Protein 1S4U (pdb70)

Sequence (356 aa):
KVFIATANAGKAHDADIFSVSACNSFTVSCSGDGYLKVWDNKLLDNENPKDKSYSHFVHKSGLHHVDVLQAIERDAFELCLVATTSFSGDLLFYRITRKKVIFEKLDLLDSDMKKHSFWALKWGASLSHRLVATDVKGTTYIWKFHPFADESNSLTLNWSPTLELQGTVESPMTPSQFATSVDISERGLIATGFNNGTVQISELSTLRPLYNFENSIRSVKFSPQGSLLAIAHDSNSFGCITLYETEFGERIGSLSVFAHSSWVMSLSFNDSGETLCSAGWDGKLRFWDVKTKERITTLNMHCDDIEIEEDILAVDEHGDSLAEPGVFDVKFLKKGWRSNESLCCVCLDRSIRWFR

Secondary structure (DSSP, 8-state):
----EEEEESS-SSS-EEEEEE-SSEEEEEETTSEEEEEESS--TT--GGGGEEEEE--TT-EEEEEEEEEEETTTEEEEEEEEEETTS-EEEEEEE----EEEEE----HHHHTS-EEEEEEE-----EEEEEETTS-EEEEEEESSSSHHHHHTT----EEEEEEEE---SSS-----EEEE-SSSEEEEE-TTS-EEEEETTT--EEEEE---EEEEEE-TTSSEEEEEEEETTEEEEEEEETTT--EEEEE----BSS-EEEEEE-SSSSEEEEEETTSEEEEEETTTTEEEEEEE--GGG-SSGGG---B-TTS-B-SS--EEEEEEE-TTT----EEEEEETTTEEEEE-

Structure (mmCIF, N/CA/C/O backbone):
data_1S4U
#
_entry.id   1S4U
#
_cell.length_a   65.555
_cell.length_b   66.791
_cell.length_c   81.459
_cell.angle_alpha   90.00
_cell.angle_beta   90.00
_cell.angle_gamma   90.00
#
_symmetry.space_group_name_H-M   'P 21 21 21'
#
loop_
_entity.id
_entity.type
_entity.pdbx_description
1 polymer 'Antiviral protein SKI8'
2 water water
#
loop_
_atom_site.group_PDB
_atom_site.id
_atom_site.type_symbol
_atom_site.label_atom_id
_atom_site.label_alt_id
_atom_site.label_comp_id
_atom_site.label_asym_id
_atom_site.label_entity_id
_atom_site.label_seq_id
_atom_site.pdbx_PDB_ins_code
_atom_site.Cartn_x
_atom_site.Cartn_y
_atom_site.Cartn_z
_atom_site.occupancy
_atom_site.B_iso_or_equiv
_atom_site.auth_seq_id
_atom_site.auth_comp_id
_atom_site.auth_asym_id
_atom_site.auth_atom_id
_atom_site.pdbx_PDB_model_num
ATOM 1 N N . LYS A 1 13 ? 22.504 -1.334 52.353 1.00 45.55 3 LYS X N 1
ATOM 2 C CA . LYS A 1 13 ? 23.455 -0.276 51.883 1.00 45.60 3 LYS X CA 1
ATOM 3 C C . LYS A 1 13 ? 24.473 0.060 52.974 1.00 45.12 3 LYS X C 1
ATOM 4 O O . LYS A 1 13 ? 24.217 -0.157 54.161 1.00 45.09 3 LYS X O 1
ATOM 10 N N . VAL A 1 14 ? 25.618 0.596 52.551 1.00 44.57 4 VAL X N 1
ATOM 11 C CA . VAL A 1 14 ? 26.708 0.970 53.451 1.00 44.10 4 VAL X CA 1
ATOM 12 C C . VAL A 1 14 ? 27.213 2.388 53.145 1.00 43.34 4 VAL X C 1
ATOM 13 O O . VAL A 1 14 ? 27.583 2.688 52.009 1.00 43.31 4 VAL X O 1
ATOM 17 N N . PHE A 1 15 ? 27.232 3.249 54.162 1.00 42.28 5 PHE X N 1
ATOM 18 C CA . PHE A 1 15 ? 27.740 4.613 54.017 1.00 41.54 5 PHE X CA 1
ATOM 19 C C . PHE A 1 15 ? 29.120 4.732 54.672 1.00 40.76 5 PHE X C 1
ATOM 20 O O . PHE A 1 15 ? 29.321 4.252 55.790 1.00 40.92 5 PHE X O 1
ATOM 28 N N . ILE A 1 16 ? 30.065 5.357 53.972 1.00 39.76 6 ILE X N 1
ATOM 29 C CA . ILE A 1 16 ? 31.437 5.517 54.477 1.00 39.15 6 ILE X CA 1
ATOM 30 C C . ILE A 1 16 ? 31.880 6.981 54.515 1.00 38.54 6 ILE X C 1
ATOM 31 O O . ILE A 1 16 ? 31.444 7.784 53.705 1.00 38.42 6 ILE X O 1
ATOM 36 N N . ALA A 1 17 ? 32.769 7.312 55.445 1.00 37.87 7 ALA X N 1
ATOM 37 C CA . ALA A 1 17 ? 33.293 8.674 55.565 1.00 37.34 7 ALA X CA 1
ATOM 38 C C . ALA A 1 17 ? 34.203 9.038 54.389 1.00 36.93 7 ALA X C 1
ATOM 39 O O . ALA A 1 17 ? 35.142 8.303 54.074 1.00 36.89 7 ALA X O 1
ATOM 41 N N . THR A 1 18 ? 33.919 10.172 53.747 1.00 36.40 8 THR X N 1
ATOM 42 C CA . THR A 1 18 ? 34.718 10.676 52.628 1.00 35.98 8 THR X CA 1
ATOM 43 C C . THR A 1 18 ? 35.585 11.874 53.022 1.00 35.37 8 THR X C 1
ATOM 44 O O . THR A 1 18 ? 36.742 11.966 52.615 1.00 35.49 8 THR X O 1
ATOM 48 N N . ALA A 1 19 ? 35.019 12.797 53.795 1.00 34.55 9 ALA X N 1
ATOM 49 C CA . ALA A 1 19 ? 35.752 13.979 54.257 1.00 33.76 9 ALA X CA 1
ATOM 50 C C . ALA A 1 19 ? 35.096 14.588 55.488 1.00 32.94 9 ALA X C 1
ATOM 51 O O . ALA A 1 19 ? 33.892 14.432 55.688 1.00 33.14 9 ALA X O 1
ATOM 53 N N . ASN A 1 20 ? 35.886 15.269 56.316 1.00 31.87 10 ASN X N 1
ATOM 54 C CA . ASN A 1 20 ? 35.339 16.051 57.431 1.00 31.16 10 ASN X CA 1
ATOM 55 C C . ASN A 1 20 ? 36.231 17.213 57.892 1.00 30.56 10 ASN X C 1
ATOM 56 O O . ASN A 1 20 ? 37.424 17.262 57.588 1.00 30.26 10 ASN X O 1
ATOM 61 N N . ALA A 1 21 ? 35.618 18.152 58.611 1.00 29.80 11 ALA X N 1
ATOM 62 C CA . ALA A 1 21 ? 36.320 19.282 59.212 1.00 29.21 11 ALA X CA 1
ATOM 63 C C . ALA A 1 21 ? 35.923 19.406 60.680 1.00 28.65 11 ALA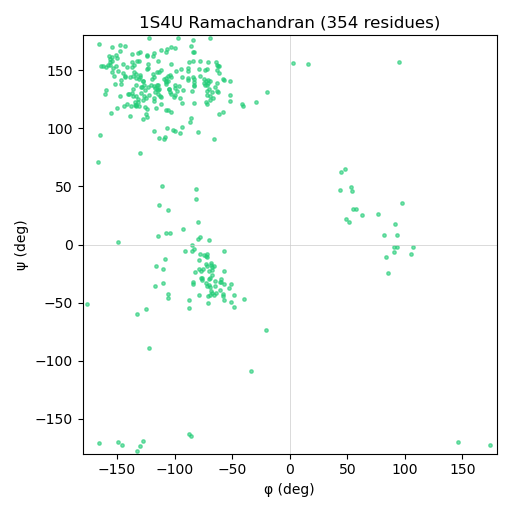 X C 1
ATOM 64 O O . ALA A 1 21 ? 34.748 19.576 60.991 1.00 28.39 11 ALA X O 1
ATOM 66 N N . GLY A 1 22 ? 36.903 19.284 61.572 1.00 27.98 12 GLY X N 1
ATOM 67 C CA . GLY A 1 22 ? 36.704 19.531 62.987 1.00 27.68 12 GLY X CA 1
ATOM 68 C C . GLY A 1 22 ? 36.905 20.997 63.324 1.00 27.38 12 GLY X C 1
ATOM 69 O O . GLY A 1 22 ? 37.584 21.713 62.596 1.00 27.31 12 GLY X O 1
ATOM 70 N N . LYS A 1 23 ? 36.313 21.438 64.429 1.00 27.10 13 LYS X N 1
ATOM 71 C CA . LYS A 1 23 ? 36.349 22.840 64.846 1.00 27.14 13 LYS X CA 1
ATOM 72 C C . LYS A 1 23 ? 36.093 23.750 63.646 1.00 26.48 13 LYS X C 1
ATOM 73 O O . LYS A 1 23 ? 36.809 24.728 63.423 1.00 26.67 13 LYS X O 1
ATOM 79 N N . ALA A 1 24 ? 35.059 23.396 62.884 1.00 25.59 14 ALA X N 1
ATOM 80 C CA . ALA A 1 24 ? 34.717 24.052 61.633 1.00 25.12 14 ALA X CA 1
ATOM 81 C C . ALA A 1 24 ? 34.173 25.455 61.841 1.00 24.55 14 ALA X C 1
ATOM 82 O O . ALA A 1 24 ? 34.310 26.297 60.965 1.00 24.65 14 ALA X O 1
ATOM 84 N N . HIS A 1 25 ? 33.528 25.680 62.984 1.00 24.26 15 HIS X N 1
ATOM 85 C CA . HIS A 1 25 ? 33.033 26.993 63.387 1.00 23.90 15 HIS X CA 1
ATOM 86 C C . HIS A 1 25 ? 33.474 27.249 64.826 1.00 24.36 15 HIS X C 1
ATOM 87 O O . HIS A 1 25 ? 33.879 26.320 65.518 1.00 25.04 15 HIS X O 1
ATOM 94 N N . ASP A 1 26 ? 33.404 28.497 65.280 1.00 24.41 16 ASP X N 1
ATOM 95 C CA . ASP A 1 26 ? 33.774 28.835 66.666 1.00 24.48 16 ASP X CA 1
ATOM 96 C C . ASP A 1 26 ? 32.645 28.642 67.661 1.00 24.01 16 ASP X C 1
ATOM 97 O O . ASP A 1 26 ? 32.811 28.896 68.846 1.00 24.00 16 ASP X O 1
ATOM 102 N N . ALA A 1 27 ? 31.490 28.221 67.173 1.00 23.45 17 ALA X N 1
ATOM 103 C CA . ALA A 1 27 ? 30.374 27.899 68.036 1.00 23.06 17 ALA X CA 1
ATOM 104 C C . ALA A 1 27 ? 29.559 26.801 67.361 1.00 22.68 17 ALA X C 1
ATOM 105 O O . ALA A 1 27 ? 29.995 26.223 66.367 1.00 22.39 17 ALA X O 1
ATOM 107 N N . ASP A 1 28 ? 28.379 26.516 67.890 1.00 22.54 18 ASP X N 1
ATOM 108 C CA . ASP A 1 28 ? 27.577 25.409 67.397 1.00 22.63 18 ASP X CA 1
ATOM 109 C C . ASP A 1 28 ? 27.129 25.576 65.944 1.00 22.37 18 ASP X C 1
ATOM 110 O O . ASP A 1 28 ? 26.764 26.667 65.522 1.00 22.36 18 ASP X O 1
ATOM 115 N N . ILE A 1 29 ? 27.181 24.482 65.188 1.00 21.73 19 ILE X N 1
ATOM 116 C CA . ILE A 1 29 ? 26.799 24.466 63.784 1.00 21.52 19 ILE X CA 1
ATOM 117 C C . ILE A 1 29 ? 25.382 23.908 63.703 1.00 21.14 19 ILE X C 1
ATOM 118 O O . ILE A 1 29 ? 25.168 22.689 63.722 1.00 20.51 19 ILE X O 1
ATOM 123 N N . PHE A 1 30 ? 24.420 24.821 63.621 1.00 20.84 20 PHE X N 1
ATOM 124 C CA . PHE A 1 30 ? 23.012 24.490 63.797 1.00 20.91 20 PHE X CA 1
ATOM 125 C C . PHE A 1 30 ? 22.336 23.935 62.541 1.00 21.05 20 PHE X C 1
ATOM 126 O O . PHE A 1 30 ? 21.317 23.260 62.638 1.00 21.13 20 PHE X O 1
ATOM 134 N N . SER A 1 31 ? 22.877 24.251 61.369 1.00 20.83 21 SER X N 1
ATOM 135 C CA . SER A 1 31 ? 22.179 23.970 60.125 1.00 20.77 21 SER X CA 1
ATOM 136 C C . SER A 1 31 ? 23.162 23.817 58.975 1.00 20.85 21 SER X C 1
ATOM 137 O O . SER A 1 31 ? 24.236 24.444 58.960 1.00 20.77 21 SER X O 1
ATOM 140 N N . VAL A 1 32 ? 22.789 22.967 58.022 1.00 20.76 22 VAL X N 1
ATOM 141 C CA . VAL A 1 32 ? 23.581 22.728 56.825 1.00 20.79 22 VAL X CA 1
ATOM 142 C C . VAL A 1 32 ? 22.669 22.519 55.609 1.00 21.48 22 VAL X C 1
ATOM 143 O O . VAL A 1 32 ? 21.583 21.947 55.706 1.00 21.26 22 VAL X O 1
ATOM 147 N N . SER A 1 33 ? 23.115 23.014 54.467 1.00 22.34 23 SER X N 1
ATOM 148 C CA . SER A 1 33 ? 22.404 22.819 53.211 1.00 23.28 23 SER X CA 1
ATOM 149 C C . SER A 1 33 ? 23.434 22.641 52.117 1.00 23.92 23 SER X C 1
ATOM 150 O O . SER A 1 33 ? 24.624 22.817 52.349 1.00 24.08 23 SER X O 1
ATOM 153 N N . ALA A 1 34 ? 22.991 22.259 50.930 1.00 25.02 24 ALA X N 1
ATOM 154 C CA . ALA A 1 34 ? 23.920 22.083 49.826 1.00 25.78 24 ALA X CA 1
ATOM 155 C C . ALA A 1 34 ? 23.249 22.224 48.468 1.00 26.40 24 ALA X C 1
ATOM 156 O O . ALA A 1 34 ? 22.045 22.031 48.317 1.00 26.23 24 ALA X O 1
ATOM 158 N N . CYS A 1 35 ? 24.066 22.593 47.494 1.00 27.25 25 CYS X N 1
ATOM 159 C CA . CYS A 1 35 ? 23.700 22.575 46.088 1.00 27.94 25 CYS X CA 1
ATOM 160 C C . CYS A 1 35 ? 24.846 21.897 45.343 1.00 28.61 25 CYS X C 1
ATOM 161 O O . CYS A 1 35 ? 25.807 21.445 45.966 1.00 28.84 25 CYS X O 1
ATOM 164 N N . ASN A 1 36 ? 24.746 21.815 44.020 1.00 29.66 26 ASN X N 1
ATOM 165 C CA . ASN A 1 36 ? 25.792 21.195 43.203 1.00 30.19 26 ASN X CA 1
ATOM 166 C C . ASN A 1 36 ? 27.188 21.707 43.558 1.00 30.07 26 ASN X C 1
ATOM 167 O O . ASN A 1 36 ? 28.075 20.915 43.877 1.00 30.22 26 ASN X O 1
ATOM 172 N N . SER A 1 37 ? 27.353 23.027 43.540 1.00 29.95 27 SER X N 1
ATOM 173 C CA . SER A 1 37 ? 28.658 23.673 43.716 1.00 29.81 27 SER X CA 1
ATOM 174 C C . SER A 1 37 ? 29.249 23.594 45.122 1.00 29.41 27 SER X C 1
ATOM 175 O O . SER A 1 37 ? 30.464 23.534 45.272 1.00 29.65 27 SER X O 1
ATOM 178 N N . PHE A 1 38 ? 28.412 23.640 46.154 1.00 28.89 28 PHE X N 1
ATOM 179 C CA . PHE A 1 38 ? 28.934 23.680 47.518 1.00 28.47 28 PHE X CA 1
ATOM 180 C C . PHE A 1 38 ? 27.931 23.315 48.603 1.00 27.33 28 PHE X C 1
ATOM 181 O O . PHE A 1 38 ? 26.731 23.481 48.444 1.00 27.08 28 PHE X O 1
ATOM 189 N N . THR A 1 39 ? 28.470 22.820 49.710 1.00 26.48 29 THR X N 1
ATOM 190 C CA . THR A 1 39 ? 27.748 22.668 50.957 1.00 25.88 29 THR X CA 1
ATOM 191 C C . THR A 1 39 ? 27.901 23.989 51.721 1.00 25.56 29 THR X C 1
ATOM 192 O O . THR A 1 39 ? 28.957 24.611 51.652 1.00 25.81 29 THR X O 1
ATOM 196 N N . VAL A 1 40 ? 26.853 24.418 52.424 1.00 24.73 30 VAL X N 1
ATOM 197 C CA . VAL A 1 40 ? 26.913 25.614 53.265 1.00 24.20 30 VAL X CA 1
ATOM 198 C C . VAL A 1 40 ? 26.401 25.345 54.680 1.00 23.60 30 VAL X C 1
ATOM 199 O O . VAL A 1 40 ? 25.327 24.785 54.871 1.00 23.48 30 VAL X O 1
ATOM 203 N N . SER A 1 41 ? 27.190 25.754 55.665 1.00 22.84 31 SER X N 1
ATOM 204 C CA . SER A 1 41 ? 26.829 25.624 57.069 1.00 22.43 31 SER X CA 1
ATOM 205 C C . SER A 1 41 ? 26.654 27.011 57.686 1.00 22.18 31 SER X C 1
ATOM 206 O O . SER A 1 41 ? 27.174 27.998 57.178 1.00 22.18 31 SER X O 1
ATOM 209 N N . CYS A 1 42 ? 25.911 27.074 58.780 1.00 21.85 32 CYS X N 1
ATOM 210 C CA . CYS A 1 42 ? 25.790 28.301 59.556 1.00 21.75 32 CYS X CA 1
ATOM 211 C C . CYS A 1 42 ? 25.914 27.967 61.035 1.00 21.64 32 CYS X C 1
ATOM 212 O O . CYS A 1 42 ? 25.640 26.838 61.456 1.00 21.19 32 CYS X O 1
ATOM 215 N N . SER A 1 43 ? 26.345 28.954 61.814 1.00 21.40 33 SER X N 1
ATOM 216 C CA . SER A 1 43 ? 26.756 28.717 63.193 1.00 21.31 33 SER X CA 1
ATOM 217 C C . SER A 1 43 ? 26.341 29.830 64.137 1.00 21.50 33 SER X C 1
ATOM 218 O O . SER A 1 43 ? 26.217 30.983 63.729 1.00 21.19 33 SER X O 1
ATOM 221 N N . GLY A 1 44 ? 26.155 29.470 65.405 1.00 21.88 34 GLY X N 1
ATOM 222 C CA . GLY A 1 44 ? 25.974 30.427 66.483 1.00 22.44 34 GLY X CA 1
ATOM 223 C C . GLY A 1 44 ? 27.110 31.431 66.643 1.00 22.78 34 GLY X C 1
ATOM 224 O O . GLY A 1 44 ? 27.005 32.337 67.457 1.00 23.03 34 GLY X O 1
ATOM 225 N N . ASP A 1 45 ? 28.189 31.271 65.877 1.00 23.29 35 ASP X N 1
ATOM 226 C CA . ASP A 1 45 ? 29.273 32.258 65.843 1.00 23.72 35 ASP X CA 1
ATOM 227 C C . ASP A 1 45 ? 28.969 33.422 64.894 1.00 23.81 35 ASP X C 1
ATOM 228 O O . ASP A 1 45 ? 29.755 34.355 64.800 1.00 24.31 35 ASP X O 1
ATOM 233 N N . GLY A 1 46 ? 27.841 33.348 64.189 1.00 23.74 36 GLY X N 1
ATOM 234 C CA . GLY A 1 46 ? 27.397 34.400 63.300 1.00 23.59 36 GLY X CA 1
ATOM 235 C C . GLY A 1 46 ? 27.824 34.259 61.855 1.00 23.80 36 GLY X C 1
ATOM 236 O O . GLY A 1 46 ? 27.433 35.075 61.030 1.00 23.50 36 GLY X O 1
ATOM 237 N N . TYR A 1 47 ? 28.602 33.227 61.537 1.00 24.09 37 TYR X N 1
ATOM 238 C CA . TYR A 1 47 ? 29.165 33.060 60.195 1.00 24.29 37 TYR X CA 1
ATOM 239 C C . TYR A 1 47 ? 28.424 32.005 59.372 1.00 24.48 37 TYR X C 1
ATOM 240 O O . TYR A 1 47 ? 27.945 30.996 59.903 1.00 24.20 37 TYR X O 1
ATOM 249 N N . LEU A 1 48 ? 28.322 32.281 58.075 1.00 24.44 38 LEU X N 1
ATOM 250 C CA . LEU A 1 48 ? 28.093 31.273 57.060 1.00 24.41 38 LEU X CA 1
ATOM 251 C C . LEU A 1 48 ? 29.458 30.755 56.621 1.00 25.18 38 LEU X C 1
ATOM 252 O O . LEU A 1 48 ? 30.431 31.492 56.631 1.00 24.55 38 LEU X O 1
ATOM 257 N N . LYS A 1 49 ? 29.514 29.488 56.227 1.00 26.16 39 LYS X N 1
ATOM 258 C CA . LYS A 1 49 ? 30.722 28.886 55.679 1.00 27.25 39 LYS X CA 1
ATOM 259 C C . LYS A 1 49 ? 30.348 28.102 54.431 1.00 27.64 39 LYS X C 1
ATOM 260 O O . LYS A 1 49 ? 29.442 27.274 54.458 1.00 27.63 39 LYS X O 1
ATOM 266 N N . VAL A 1 50 ? 31.047 28.373 53.338 1.00 28.36 40 VAL X N 1
ATOM 267 C CA . VAL A 1 50 ? 30.789 27.710 52.071 1.00 29.21 40 VAL X CA 1
ATOM 268 C C . VAL A 1 50 ? 31.905 26.710 51.861 1.00 29.87 40 VAL X C 1
ATOM 269 O O . VAL A 1 50 ? 33.072 27.027 52.056 1.00 30.42 40 VAL X O 1
ATOM 273 N N . TRP A 1 51 ? 31.531 25.498 51.473 1.00 30.58 41 TRP X N 1
ATOM 274 C CA . TRP A 1 51 ? 32.469 24.391 51.330 1.00 30.89 41 TRP X CA 1
ATOM 275 C C . TRP A 1 51 ? 32.351 23.844 49.923 1.00 31.91 41 TRP X C 1
ATOM 276 O O . TRP A 1 51 ? 31.329 23.287 49.561 1.00 31.57 41 TRP X O 1
ATOM 287 N N . ASP A 1 52 ? 33.400 24.025 49.131 1.00 33.70 42 ASP X N 1
ATOM 288 C CA . ASP A 1 52 ? 33.450 23.509 47.766 1.00 35.00 42 ASP X CA 1
ATOM 289 C C . ASP A 1 52 ? 33.121 22.005 47.728 1.00 36.33 42 ASP X C 1
ATOM 290 O O . ASP A 1 52 ? 33.764 21.212 48.411 1.00 36.17 42 ASP X O 1
ATOM 295 N N . ASN A 1 53 ? 32.106 21.642 46.942 1.00 38.21 43 ASN X N 1
ATOM 296 C CA . ASN A 1 53 ? 31.714 20.246 46.723 1.00 39.78 43 ASN X CA 1
ATOM 297 C C . ASN A 1 53 ? 32.644 19.521 45.759 1.00 41.89 43 ASN X C 1
ATOM 298 O O . ASN A 1 53 ? 32.711 18.289 45.764 1.00 42.21 43 ASN X O 1
ATOM 303 N N . LYS A 1 54 ? 33.339 20.286 44.920 1.00 44.22 44 LYS X N 1
ATOM 304 C CA . LYS A 1 54 ? 34.271 19.732 43.940 1.00 46.20 44 LYS X CA 1
ATOM 305 C C . LYS A 1 54 ? 35.630 19.412 44.579 1.00 47.36 44 LYS X C 1
ATOM 306 O O . LYS A 1 54 ? 36.680 19.615 43.970 1.00 47.88 44 LYS X O 1
ATOM 312 N N . LEU A 1 55 ? 35.599 18.889 45.803 1.00 48.89 45 LEU X N 1
ATOM 313 C CA . LEU A 1 55 ? 36.804 18.590 46.569 1.00 49.91 45 LEU X CA 1
ATOM 314 C C . LEU A 1 55 ? 37.635 17.522 45.874 1.00 50.79 45 LEU X C 1
ATOM 315 O O . LEU A 1 55 ? 37.106 16.696 45.129 1.00 51.13 45 LEU X O 1
ATOM 320 N N . LEU A 1 56 ? 38.935 17.536 46.142 1.00 51.72 46 LEU X N 1
ATOM 321 C CA . LEU A 1 56 ? 39.895 16.728 45.395 1.00 52.34 46 LEU X CA 1
ATOM 322 C C . LEU A 1 56 ? 40.020 15.311 45.970 1.00 52.77 46 LEU X C 1
ATOM 323 O O . LEU A 1 56 ? 39.156 14.863 46.732 1.00 52.75 46 LEU X O 1
ATOM 328 N N . ASP A 1 57 ? 41.085 14.612 45.573 1.00 53.22 47 ASP X N 1
ATOM 329 C CA . ASP A 1 57 ? 41.451 13.312 46.138 1.00 53.59 47 ASP X CA 1
ATOM 330 C C . ASP A 1 57 ? 41.841 13.469 47.614 1.00 53.38 47 ASP X C 1
ATOM 331 O O . ASP A 1 57 ? 43.006 13.715 47.939 1.00 53.51 47 ASP X O 1
ATOM 336 N N . ASN A 1 58 ? 40.855 13.325 48.498 1.00 53.03 48 ASN X N 1
ATOM 337 C CA . ASN A 1 58 ? 41.053 13.519 49.934 1.00 52.72 48 ASN X CA 1
ATOM 338 C C . ASN A 1 58 ? 41.889 14.771 50.263 1.00 51.82 48 ASN X C 1
ATOM 339 O O . ASN A 1 58 ? 42.980 14.677 50.833 1.00 52.03 48 ASN X O 1
ATOM 344 N N . GLU A 1 59 ? 41.365 15.937 49.884 1.00 50.60 49 GLU X N 1
ATOM 345 C CA . GLU A 1 59 ? 41.965 17.234 50.238 1.00 49.55 49 GLU X CA 1
ATOM 346 C C . GLU A 1 59 ? 41.237 17.830 51.447 1.00 48.21 49 GLU X C 1
ATOM 347 O O . GLU A 1 59 ? 40.046 17.594 51.630 1.00 48.32 49 GLU X O 1
ATOM 353 N N . ASN A 1 60 ? 41.961 18.595 52.264 1.00 46.66 50 ASN X N 1
ATOM 354 C CA . ASN A 1 60 ? 41.389 19.289 53.423 1.00 45.34 50 ASN X CA 1
ATOM 355 C C . ASN A 1 60 ? 40.241 20.234 53.018 1.00 44.27 50 ASN X C 1
ATOM 356 O O . ASN A 1 60 ? 40.476 21.213 52.309 1.00 43.82 50 ASN X O 1
ATOM 361 N N . PRO A 1 61 ? 39.009 19.932 53.444 1.00 43.21 51 PRO X N 1
ATOM 362 C CA . PRO A 1 61 ? 37.847 20.800 53.178 1.00 42.51 51 PRO X CA 1
ATOM 363 C C . PRO A 1 61 ? 38.047 22.269 53.555 1.00 41.71 51 PRO X C 1
ATOM 364 O O . PRO A 1 61 ? 37.491 23.141 52.891 1.00 41.38 51 PRO X O 1
ATOM 368 N N . LYS A 1 62 ? 38.808 22.513 54.620 1.00 40.92 52 LYS X N 1
ATOM 369 C CA . LYS A 1 62 ? 39.069 23.859 55.129 1.00 40.44 52 LYS X CA 1
ATOM 370 C C . LYS A 1 62 ? 39.865 24.723 54.155 1.00 40.63 52 LYS X C 1
ATOM 371 O O . LYS A 1 62 ? 39.699 25.942 54.131 1.00 40.85 52 LYS X O 1
ATOM 377 N N . ASP A 1 63 ? 40.740 24.093 53.374 1.00 40.90 53 ASP X N 1
ATOM 378 C CA . ASP A 1 63 ? 41.491 24.787 52.326 1.00 40.96 53 ASP X CA 1
ATOM 379 C C . ASP A 1 63 ? 40.587 25.264 51.187 1.00 40.86 53 ASP X C 1
ATOM 380 O O . ASP A 1 63 ? 40.918 26.223 50.493 1.00 41.23 53 ASP X O 1
ATOM 385 N N . LYS A 1 64 ? 39.458 24.589 50.988 1.00 40.51 54 LYS X N 1
ATOM 386 C CA . LYS A 1 64 ? 38.452 25.027 50.024 1.00 40.25 54 LYS X CA 1
ATOM 387 C C . LYS A 1 64 ? 37.195 25.507 50.749 1.00 38.97 54 LYS X C 1
ATOM 388 O O . LYS A 1 64 ? 36.080 25.087 50.434 1.00 39.11 54 LYS X O 1
ATOM 394 N N . SER A 1 65 ? 37.384 26.392 51.722 1.00 37.58 55 SER X N 1
ATOM 395 C CA . SER A 1 65 ? 36.273 26.929 52.502 1.00 36.40 55 SER X CA 1
ATOM 396 C C . SER A 1 65 ? 36.322 28.458 52.583 1.00 35.38 55 SER X C 1
ATOM 397 O O . SER A 1 65 ? 37.401 29.053 52.624 1.00 35.16 55 SER X O 1
ATOM 400 N N . TYR A 1 66 ? 35.142 29.077 52.613 1.00 34.09 56 TYR X N 1
ATOM 401 C CA . TYR A 1 66 ? 35.003 30.533 52.566 1.00 33.26 56 TYR X CA 1
ATOM 402 C C . TYR A 1 66 ? 33.946 30.967 53.570 1.00 32.10 56 TYR X C 1
ATOM 403 O O . TYR A 1 66 ? 32.791 30.563 53.478 1.00 31.96 56 TYR X O 1
ATOM 412 N N . SER A 1 67 ? 34.345 31.782 54.536 1.00 30.75 57 SER X N 1
ATOM 413 C CA . SER A 1 67 ? 33.432 32.222 55.579 1.00 29.97 57 SER X CA 1
ATOM 414 C C . SER A 1 67 ? 32.961 33.657 55.338 1.00 29.23 57 SER X C 1
ATOM 415 O O . SER A 1 67 ? 33.641 34.443 54.679 1.00 29.43 57 SER X O 1
ATOM 418 N N . HIS A 1 68 ? 31.793 33.985 55.877 1.00 28.19 58 HIS X N 1
ATOM 419 C CA . HIS A 1 68 ? 31.228 35.322 55.758 1.00 27.40 58 HIS X CA 1
ATOM 420 C C . HIS A 1 68 ? 30.366 35.629 56.978 1.00 27.04 58 HIS X C 1
ATOM 421 O O . HIS A 1 68 ? 29.363 34.961 57.222 1.00 26.88 58 HIS X O 1
ATOM 428 N N . PHE A 1 69 ? 30.763 36.643 57.741 1.00 26.71 59 PHE X N 1
ATOM 429 C CA . PHE A 1 69 ? 30.029 37.051 58.933 1.00 26.57 59 PHE X CA 1
ATOM 430 C C . PHE A 1 69 ? 28.693 37.666 58.545 1.00 26.23 59 PHE X C 1
ATOM 431 O O . PHE A 1 69 ? 28.616 38.416 57.580 1.00 25.85 59 PHE X O 1
ATOM 439 N N . VAL A 1 70 ? 27.658 37.365 59.323 1.00 26.25 60 VAL X N 1
ATOM 440 C CA . VAL A 1 70 ? 26.281 37.739 58.988 1.00 26.16 60 VAL X CA 1
ATOM 441 C C . VAL A 1 70 ? 25.629 38.541 60.114 1.00 26.21 60 VAL X C 1
ATOM 442 O O . VAL A 1 70 ? 25.140 39.650 59.893 1.00 26.13 60 VAL X O 1
ATOM 446 N N . HIS A 1 71 ? 25.622 37.973 61.314 1.00 26.43 61 HIS X N 1
ATOM 447 C CA . HIS A 1 71 ? 24.969 38.596 62.470 1.00 26.49 61 HIS X CA 1
ATOM 448 C C . HIS A 1 71 ? 25.522 38.029 63.789 1.00 26.41 61 HIS X C 1
ATOM 449 O O . HIS A 1 71 ? 25.652 36.816 63.957 1.00 26.33 61 HIS X O 1
ATOM 456 N N . LYS A 1 72 ? 25.850 38.915 64.724 1.00 26.48 62 LYS X N 1
ATOM 457 C CA . LYS A 1 72 ? 26.496 38.511 65.989 1.00 26.30 62 LYS X CA 1
ATOM 458 C C . LYS A 1 72 ? 25.582 37.767 66.960 1.00 25.30 62 LYS X C 1
ATOM 459 O O . LYS A 1 72 ? 26.053 37.210 67.946 1.00 25.43 62 LYS X O 1
ATOM 465 N N . SER A 1 73 ? 24.284 37.759 66.683 1.00 24.12 63 SER X N 1
ATOM 466 C CA . SER A 1 73 ? 23.344 36.932 67.425 1.00 23.41 63 SER X CA 1
ATOM 467 C C . SER A 1 73 ? 23.469 35.430 67.097 1.00 22.72 63 SER X C 1
ATOM 468 O O . SER A 1 73 ? 22.966 34.592 67.834 1.00 22.41 63 SER X O 1
ATOM 471 N N . GLY A 1 74 ? 24.128 35.097 65.994 1.00 22.17 64 GLY X N 1
ATOM 472 C CA . GLY A 1 74 ? 24.284 33.710 65.581 1.00 22.23 64 GLY X CA 1
ATOM 473 C C . GLY A 1 74 ? 23.218 33.292 64.581 1.00 21.95 64 GLY X C 1
ATOM 474 O O . GLY A 1 74 ? 22.145 33.882 64.537 1.00 21.89 64 GLY X O 1
ATOM 475 N N . LEU A 1 75 ? 23.517 32.265 63.792 1.00 21.62 65 LEU X N 1
ATOM 476 C CA . LEU A 1 75 ? 22.625 31.764 62.749 1.00 21.28 65 LEU X CA 1
ATOM 477 C C . LEU A 1 75 ? 22.181 30.339 63.078 1.00 20.73 65 LEU X C 1
ATOM 478 O O . LEU A 1 75 ? 23.005 29.495 63.434 1.00 20.56 65 LEU X O 1
ATOM 483 N N . HIS A 1 76 ? 20.888 30.064 62.940 1.00 20.20 66 HIS X N 1
ATOM 484 C CA . HIS A 1 76 ? 20.329 28.762 63.307 1.00 19.88 66 HIS X CA 1
ATOM 485 C C . HIS A 1 76 ? 19.741 27.977 62.132 1.00 19.87 66 HIS X C 1
ATOM 486 O O . HIS A 1 76 ? 19.540 26.765 62.247 1.00 19.39 66 HIS X O 1
ATOM 493 N N . HIS A 1 77 ? 19.448 28.664 61.026 1.00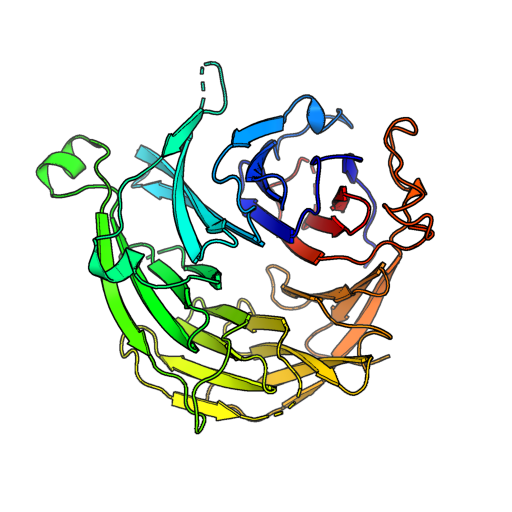 20.09 67 HIS X N 1
ATOM 494 C CA . HIS A 1 77 ? 19.010 28.018 59.783 1.00 20.21 67 HIS X CA 1
ATOM 495 C C . HIS A 1 77 ? 19.713 28.598 58.560 1.00 20.74 67 HIS X C 1
ATOM 496 O O . HIS A 1 77 ? 20.027 29.794 58.500 1.00 21.08 67 HIS X O 1
ATOM 503 N N . VAL A 1 78 ? 19.914 27.742 57.567 1.00 21.14 68 VAL X N 1
ATOM 504 C CA . VAL A 1 78 ? 20.492 28.132 56.290 1.00 21.59 68 VAL X CA 1
ATOM 505 C C . VAL A 1 78 ? 19.987 27.203 55.180 1.00 22.24 68 VAL X C 1
ATOM 506 O O . VAL A 1 78 ? 19.879 25.992 55.371 1.00 21.76 68 VAL X O 1
ATOM 510 N N . ASP A 1 79 ? 19.655 27.779 54.031 1.00 23.22 69 ASP X N 1
ATOM 511 C CA . ASP A 1 79 ? 19.293 26.992 52.849 1.00 23.92 69 ASP X CA 1
ATOM 512 C C . ASP A 1 79 ? 19.835 27.664 51.600 1.00 24.97 69 ASP X C 1
ATOM 513 O O . ASP A 1 79 ? 19.878 28.893 51.525 1.00 24.54 69 ASP X O 1
ATOM 518 N N . VAL A 1 80 ? 20.241 26.857 50.622 1.00 26.25 70 VAL X N 1
ATOM 519 C CA . VAL A 1 80 ? 20.819 27.380 49.381 1.00 27.46 70 VAL X CA 1
ATOM 520 C C . VAL A 1 80 ? 19.968 27.010 48.158 1.00 28.69 70 VAL X C 1
ATOM 521 O O . VAL A 1 80 ? 19.472 25.888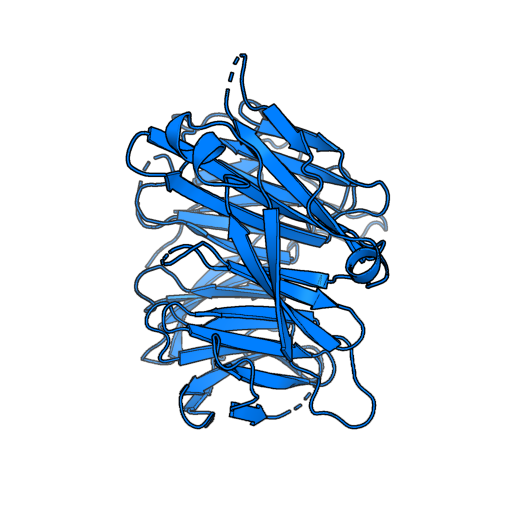 48.045 1.00 28.46 70 VAL X O 1
ATOM 525 N N . LEU A 1 81 ? 19.781 27.987 47.273 1.00 30.12 71 LEU X N 1
ATOM 526 C CA . LEU A 1 81 ? 19.123 27.792 45.991 1.00 31.56 71 LEU X CA 1
ATOM 527 C C . LEU A 1 81 ? 20.148 27.969 44.884 1.00 32.74 71 LEU X C 1
ATOM 528 O O . LEU A 1 81 ? 20.832 28.984 44.830 1.00 33.06 71 LEU X O 1
ATOM 533 N N . GLN A 1 82 ? 20.251 26.978 44.005 1.00 34.20 72 GLN X N 1
ATOM 534 C CA . GLN A 1 82 ? 21.117 27.073 42.836 1.00 35.45 72 GLN X CA 1
ATOM 535 C C . GLN A 1 82 ? 20.383 26.612 41.579 1.00 36.45 72 GLN X C 1
ATOM 536 O O . GLN A 1 82 ? 19.932 25.471 41.494 1.00 36.59 72 GLN X O 1
ATOM 542 N N . ALA A 1 83 ? 20.268 27.514 40.612 1.00 37.69 73 ALA X N 1
ATOM 543 C CA . ALA A 1 83 ? 19.741 27.183 39.293 1.00 38.76 73 ALA X CA 1
ATOM 544 C C . ALA A 1 83 ? 20.409 28.039 38.219 1.00 39.77 73 ALA X C 1
ATOM 545 O O . ALA A 1 83 ? 21.103 29.009 38.528 1.00 39.89 73 ALA X O 1
ATOM 547 N N . ILE A 1 84 ? 20.221 27.658 36.959 1.00 41.18 74 ILE X N 1
ATOM 548 C CA . ILE A 1 84 ? 20.631 28.499 35.834 1.00 42.23 74 ILE X CA 1
ATOM 549 C C . ILE A 1 84 ? 19.398 29.241 35.306 1.00 43.35 74 ILE X C 1
ATOM 550 O O . ILE A 1 84 ? 18.321 28.653 35.169 1.00 43.48 74 ILE X O 1
ATOM 555 N N . GLU A 1 85 ? 19.556 30.537 35.050 1.00 44.71 75 GLU X N 1
ATOM 556 C CA . GLU A 1 85 ? 18.486 31.372 34.512 1.00 45.93 75 GLU X CA 1
ATOM 557 C C . GLU A 1 85 ? 18.629 31.435 32.992 1.00 46.57 75 GLU X C 1
ATOM 558 O O . GLU A 1 85 ? 19.400 32.223 32.462 1.00 46.61 75 GLU X O 1
ATOM 564 N N . ARG A 1 86 ? 17.891 30.574 32.302 1.00 47.59 76 ARG X N 1
ATOM 565 C CA . ARG A 1 86 ? 17.942 30.475 30.844 1.00 48.32 76 ARG X CA 1
ATOM 566 C C . ARG A 1 86 ? 19.368 30.397 30.281 1.00 48.57 76 ARG X C 1
ATOM 567 O O . ARG A 1 86 ? 19.830 31.299 29.581 1.00 48.63 76 ARG X O 1
ATOM 575 N N . ASP A 1 87 ? 20.050 29.304 30.620 1.00 48.77 77 ASP X N 1
ATOM 576 C CA . ASP A 1 87 ? 21.370 28.958 30.074 1.00 48.96 77 ASP X CA 1
ATOM 577 C C . ASP A 1 87 ? 22.382 30.104 30.104 1.00 48.77 77 ASP X C 1
ATOM 578 O O . ASP A 1 87 ? 23.377 30.077 29.375 1.00 48.79 77 ASP X O 1
ATOM 583 N N . ALA A 1 88 ? 22.150 31.078 30.982 1.00 48.51 78 ALA X N 1
ATOM 584 C CA . ALA A 1 88 ? 22.792 32.384 30.882 1.00 48.15 78 ALA X CA 1
ATOM 585 C C . ALA A 1 88 ? 23.371 32.853 32.209 1.00 47.77 78 ALA X C 1
ATOM 586 O O . ALA A 1 88 ? 24.571 33.094 32.331 1.00 47.64 78 ALA X O 1
ATOM 588 N N . PHE A 1 89 ? 22.488 32.977 33.193 1.00 47.24 79 PHE X N 1
ATOM 589 C CA . PHE A 1 89 ? 22.793 33.586 34.473 1.00 46.80 79 PHE X CA 1
ATOM 590 C C . PHE A 1 89 ? 22.862 32.480 35.524 1.00 46.14 79 PHE X C 1
ATOM 591 O O . PHE A 1 89 ? 21.867 31.806 35.785 1.00 46.07 79 PHE X O 1
ATOM 599 N N . GLU A 1 90 ? 24.041 32.277 36.102 1.00 45.09 80 GLU X N 1
ATOM 600 C CA . GLU A 1 90 ? 24.181 31.375 37.240 1.00 44.32 80 GLU X CA 1
ATOM 601 C C . GLU A 1 90 ? 23.554 32.073 38.449 1.00 42.76 80 GLU X C 1
ATOM 602 O O . GLU A 1 90 ? 23.940 33.187 38.792 1.00 42.95 80 GLU X O 1
ATOM 608 N N . LEU A 1 91 ? 22.572 31.423 39.066 1.00 40.83 81 LEU X N 1
ATOM 609 C CA . LEU A 1 91 ? 21.863 31.980 40.215 1.00 39.31 81 LEU X CA 1
ATOM 610 C C . LEU A 1 91 ? 22.102 31.113 41.446 1.00 37.90 81 LEU X C 1
ATOM 611 O O . LEU A 1 91 ? 21.721 29.943 41.476 1.00 37.57 81 LEU X O 1
ATOM 616 N N . CYS A 1 92 ? 22.725 31.693 42.465 1.00 36.17 82 CYS X N 1
ATOM 617 C CA . CYS A 1 92 ? 23.025 30.964 43.687 1.00 34.95 82 CYS X CA 1
ATOM 618 C C . CYS A 1 92 ? 22.759 31.840 44.909 1.00 33.59 82 CYS X C 1
ATOM 619 O O . CYS A 1 92 ? 23.461 32.817 45.143 1.00 33.09 82 CYS X O 1
ATOM 622 N N . LEU A 1 93 ? 21.725 31.479 45.667 1.00 32.06 83 LEU X N 1
ATOM 623 C CA . LEU A 1 93 ? 21.225 32.289 46.771 1.00 30.96 83 LEU X CA 1
ATOM 624 C C . LEU A 1 93 ? 21.298 31.528 48.067 1.00 29.61 83 LEU X C 1
ATOM 625 O O . LEU A 1 93 ? 20.943 30.350 48.119 1.00 29.05 83 LEU X O 1
ATOM 630 N N . VAL A 1 94 ? 21.734 32.214 49.119 1.00 28.08 84 VAL X N 1
ATOM 631 C CA . VAL A 1 94 ? 21.666 31.674 50.465 1.00 27.11 84 VAL X CA 1
ATOM 632 C C . VAL A 1 94 ? 20.699 32.520 51.283 1.00 26.16 84 VAL X C 1
ATOM 633 O O . VAL A 1 94 ? 20.736 33.750 51.235 1.00 26.11 84 VAL X O 1
ATOM 637 N N . ALA A 1 95 ? 19.810 31.846 52.004 1.00 24.76 85 ALA X N 1
ATOM 638 C CA . ALA A 1 95 ? 18.987 32.481 53.014 1.00 23.78 85 ALA X CA 1
ATOM 639 C C . ALA A 1 95 ? 19.374 31.885 54.362 1.00 23.03 85 ALA X C 1
ATOM 640 O O . ALA A 1 95 ? 19.572 30.681 54.483 1.00 22.04 85 ALA X O 1
ATOM 642 N N . THR A 1 96 ? 19.485 32.732 55.373 1.00 22.16 86 THR X N 1
ATOM 643 C CA . THR A 1 96 ? 19.786 32.275 56.720 1.00 21.67 86 THR X CA 1
ATOM 644 C C . THR A 1 96 ? 19.084 33.156 57.759 1.00 21.55 86 THR X C 1
ATOM 645 O O . THR A 1 96 ? 18.975 34.375 57.580 1.00 21.43 86 THR X O 1
ATOM 649 N N . THR A 1 97 ? 18.592 32.532 58.829 1.00 21.33 87 THR X N 1
ATOM 650 C CA . THR A 1 97 ? 17.958 33.255 59.933 1.00 21.24 87 THR X CA 1
ATOM 651 C C . THR A 1 97 ? 18.846 33.281 61.172 1.00 21.14 87 THR X C 1
ATOM 652 O O . THR A 1 97 ? 19.532 32.307 61.481 1.00 20.78 87 THR X O 1
ATOM 656 N N . SER A 1 98 ? 18.803 34.401 61.883 1.00 21.04 88 SER X N 1
ATOM 657 C CA . SER A 1 98 ? 19.623 34.629 63.069 1.00 20.99 88 SER X CA 1
ATOM 658 C C . SER A 1 98 ? 18.773 34.569 64.329 1.00 20.90 88 SER X C 1
ATOM 659 O O . SER A 1 98 ? 17.549 34.628 64.258 1.00 20.95 88 SER X O 1
ATOM 662 N N . PHE A 1 99 ? 19.421 34.471 65.482 1.00 20.95 89 PHE X N 1
ATOM 663 C CA . PHE A 1 99 ? 18.715 34.390 66.756 1.00 21.42 89 PHE X CA 1
ATOM 664 C C . PHE A 1 99 ? 17.988 35.687 67.121 1.00 21.94 89 PHE X C 1
ATOM 665 O O . PHE A 1 99 ? 17.057 35.666 67.917 1.00 22.20 89 PHE X O 1
ATOM 673 N N . SER A 1 100 ? 18.389 36.797 66.508 1.00 22.81 90 SER X N 1
ATOM 674 C CA . SER A 1 100 ? 17.671 38.070 66.637 1.00 23.58 90 SER X CA 1
ATOM 675 C C . SER A 1 100 ? 16.356 38.094 65.839 1.00 23.93 90 SER X C 1
ATOM 676 O O . SER A 1 100 ? 15.570 39.036 65.959 1.00 24.29 90 SER X O 1
ATOM 679 N N . GLY A 1 101 ? 16.131 37.069 65.018 1.00 23.96 91 GLY X N 1
ATOM 680 C CA . GLY A 1 101 ? 14.916 36.949 64.230 1.00 23.92 91 GLY X CA 1
ATOM 681 C C . GLY A 1 101 ? 15.053 37.526 62.834 1.00 23.98 91 GLY X C 1
ATOM 682 O O . GLY A 1 101 ? 14.075 37.630 62.097 1.00 24.04 91 GLY X O 1
ATOM 683 N N . ASP A 1 102 ? 16.271 37.897 62.461 1.00 24.09 92 ASP X N 1
ATOM 684 C CA . ASP A 1 102 ? 16.524 38.451 61.141 1.00 24.31 92 ASP X CA 1
ATOM 685 C C . ASP A 1 102 ? 16.593 37.347 60.091 1.00 23.88 92 ASP X C 1
ATOM 686 O O . ASP A 1 102 ? 16.956 36.202 60.385 1.00 23.30 92 ASP X O 1
ATOM 691 N N . LEU A 1 103 ? 16.229 37.708 58.869 1.00 23.33 93 LEU X N 1
ATOM 692 C CA . LEU A 1 103 ? 16.241 36.798 57.736 1.00 22.77 93 LEU X CA 1
ATOM 693 C C . LEU A 1 103 ? 17.047 37.492 56.643 1.00 22.87 93 LEU X C 1
ATOM 694 O O . LEU A 1 103 ? 16.593 38.474 56.048 1.00 23.04 93 LEU X O 1
ATOM 699 N N . LEU A 1 104 ? 18.248 36.975 56.407 1.00 22.80 94 LEU X N 1
ATOM 700 C CA . LEU A 1 104 ? 19.258 37.616 55.584 1.00 22.93 94 LEU X CA 1
ATOM 701 C C . LEU A 1 104 ? 19.488 36.839 54.293 1.00 22.66 94 LEU X C 1
ATOM 702 O O . LEU A 1 104 ? 19.326 35.628 54.255 1.00 22.38 94 LEU X O 1
ATOM 707 N N . PHE A 1 105 ? 19.858 37.554 53.239 1.00 22.76 95 PHE X N 1
ATOM 708 C CA . PHE A 1 105 ? 20.011 36.979 51.908 1.00 22.82 95 PHE X CA 1
ATOM 709 C C . PHE A 1 105 ? 21.377 37.331 51.349 1.00 23.27 95 PHE X C 1
ATOM 710 O O . PHE A 1 105 ? 21.856 38.442 51.539 1.00 23.45 95 PHE X O 1
ATOM 718 N N . TYR A 1 106 ? 21.999 36.377 50.663 1.00 23.96 96 TYR X N 1
ATOM 719 C CA . TYR A 1 106 ? 23.302 36.579 50.031 1.00 24.47 96 TYR X CA 1
ATOM 720 C C . TYR A 1 106 ? 23.367 35.898 48.672 1.00 25.57 96 TYR X C 1
ATOM 721 O O . TYR A 1 106 ? 23.035 34.724 48.538 1.00 25.60 96 TYR X O 1
ATOM 730 N N . ARG A 1 107 ? 23.783 36.645 47.659 1.00 26.75 97 ARG X N 1
ATOM 731 C CA . ARG A 1 107 ? 24.139 36.059 46.375 1.00 27.72 97 ARG X CA 1
ATOM 732 C C . ARG A 1 107 ? 25.573 35.557 46.450 1.00 28.82 97 ARG X C 1
ATOM 733 O O . ARG A 1 107 ? 26.448 36.235 46.983 1.00 28.68 97 ARG X O 1
ATOM 741 N N . ILE A 1 108 ? 25.808 34.370 45.903 1.00 30.32 98 ILE X N 1
ATOM 742 C CA . ILE A 1 108 ? 27.124 33.753 45.914 1.00 31.61 98 ILE X CA 1
ATOM 743 C C . ILE A 1 108 ? 27.621 33.580 44.477 1.00 32.91 98 ILE X C 1
ATOM 744 O O . ILE A 1 108 ? 26.891 33.083 43.621 1.00 33.23 98 ILE X O 1
ATOM 749 N N . THR A 1 109 ? 28.859 34.012 44.234 1.00 34.81 99 THR X N 1
ATOM 750 C CA . THR A 1 109 ? 29.501 33.977 42.910 1.00 36.14 99 THR X CA 1
ATOM 751 C C . THR A 1 109 ? 31.005 33.760 43.039 1.00 37.56 99 THR X C 1
ATOM 752 O O . THR A 1 109 ? 31.551 33.818 44.136 1.00 37.72 99 THR X O 1
ATOM 756 N N . ARG A 1 110 ? 31.679 33.533 41.912 1.00 39.40 100 ARG X N 1
ATOM 757 C CA . ARG A 1 110 ? 33.133 33.350 41.902 1.00 40.72 100 ARG X CA 1
ATOM 758 C C . ARG A 1 110 ? 33.831 34.444 41.096 1.00 40.82 100 ARG X C 1
ATOM 759 O O . ARG A 1 110 ? 34.668 35.181 41.627 1.00 41.09 100 ARG X O 1
ATOM 767 N N . LYS A 1 115 ? 38.693 37.022 43.431 1.00 49.97 105 LYS X N 1
ATOM 768 C CA . LYS A 1 115 ? 39.117 35.879 42.624 1.00 50.16 105 LYS X CA 1
ATOM 769 C C . LYS A 1 115 ? 38.185 34.669 42.781 1.00 49.57 105 LYS X C 1
ATOM 770 O O . LYS A 1 115 ? 37.800 34.050 41.783 1.00 49.80 105 LYS X O 1
ATOM 776 N N . LYS A 1 116 ? 37.844 34.333 44.028 1.00 48.65 106 LYS X N 1
ATOM 777 C CA . LYS A 1 116 ? 36.974 33.184 44.331 1.00 47.78 106 LYS X CA 1
ATOM 778 C C . LYS A 1 116 ? 35.793 33.596 45.236 1.00 46.29 106 LYS X C 1
ATOM 779 O O . LYS A 1 116 ? 35.583 34.786 45.458 1.00 46.25 106 LYS X O 1
ATOM 785 N N . VAL A 1 117 ? 35.057 32.610 45.761 1.00 44.53 107 VAL X N 1
ATOM 786 C CA . VAL A 1 117 ? 33.728 32.794 46.387 1.00 43.08 107 VAL X CA 1
ATOM 787 C C . VAL A 1 117 ? 33.472 34.153 47.048 1.00 41.54 107 VAL X C 1
ATOM 788 O O . VAL A 1 117 ? 34.183 34.554 47.961 1.00 41.57 107 VAL X O 1
ATOM 792 N N . ILE A 1 118 ? 32.416 34.823 46.588 1.00 39.78 108 ILE X N 1
ATOM 793 C CA . ILE A 1 118 ? 32.065 36.180 47.004 1.00 38.27 108 ILE X CA 1
ATOM 794 C C . ILE A 1 118 ? 30.619 36.196 47.508 1.00 36.78 108 ILE X C 1
ATOM 795 O O . ILE A 1 118 ? 29.725 35.661 46.854 1.00 36.65 108 ILE X O 1
ATOM 800 N N . PHE A 1 119 ? 30.403 36.824 48.659 1.00 35.13 109 PHE X N 1
ATOM 801 C CA . PHE A 1 119 ? 29.079 36.952 49.253 1.00 33.84 109 PHE X CA 1
ATOM 802 C C . PHE A 1 119 ? 28.579 38.378 49.018 1.00 33.26 109 PHE X C 1
ATOM 803 O O . PHE A 1 119 ? 29.310 39.331 49.281 1.00 33.34 109 PHE X O 1
ATOM 811 N N . GLU A 1 120 ? 27.345 38.514 48.526 1.00 32.33 110 GLU X N 1
ATOM 812 C CA . GLU A 1 120 ? 26.707 39.818 48.291 1.00 31.90 110 GLU X CA 1
ATOM 813 C C . GLU A 1 120 ? 25.381 39.891 49.053 1.00 31.00 110 GLU X C 1
ATOM 814 O O . GLU A 1 120 ? 24.423 39.216 48.695 1.00 30.70 110 GLU X O 1
ATOM 820 N N . LYS A 1 121 ? 25.326 40.704 50.101 1.00 30.31 111 LYS X N 1
ATOM 821 C CA . LYS A 1 121 ? 24.097 40.872 50.878 1.00 29.98 111 LYS X CA 1
ATOM 822 C C . LYS A 1 121 ? 23.022 41.574 50.059 1.00 29.64 111 LYS X C 1
ATOM 823 O O . LYS A 1 121 ? 23.281 42.602 49.437 1.00 29.41 111 LYS X O 1
ATOM 829 N N . LEU A 1 122 ? 21.819 41.006 50.063 1.00 29.38 112 LEU X N 1
ATOM 830 C CA . LEU A 1 122 ? 20.701 41.536 49.292 1.00 29.17 112 LEU X CA 1
ATOM 831 C C . LEU A 1 122 ? 19.686 42.184 50.219 1.00 29.37 112 LEU X C 1
ATOM 832 O O . LEU A 1 122 ? 19.404 41.689 51.307 1.00 29.26 112 LEU X O 1
ATOM 837 N N . ASP A 1 123 ? 19.141 43.300 49.765 1.00 30.00 113 ASP X N 1
ATOM 838 C CA . ASP A 1 123 ? 18.123 44.031 50.496 1.00 30.20 113 ASP X CA 1
ATOM 839 C C . ASP A 1 123 ? 16.781 43.688 49.858 1.00 29.92 113 ASP X C 1
ATOM 840 O O . ASP A 1 123 ? 16.423 44.233 48.808 1.00 29.99 113 ASP X O 1
ATOM 845 N N . LEU A 1 124 ? 16.061 42.756 50.473 1.00 29.57 114 LEU X N 1
ATOM 846 C CA . LEU A 1 124 ? 14.826 42.233 49.896 1.00 29.41 114 LEU X CA 1
ATOM 847 C C . LEU A 1 124 ? 13.558 42.497 50.722 1.00 29.76 114 LEU X C 1
ATOM 848 O O . LEU A 1 124 ? 12.492 42.712 50.155 1.00 29.59 114 LEU X O 1
ATOM 853 N N . LEU A 1 125 ? 13.670 42.472 52.046 1.00 30.15 115 LEU X N 1
ATOM 854 C CA . LEU A 1 125 ? 12.502 42.603 52.910 1.00 31.00 115 LEU X CA 1
ATOM 855 C C . LEU A 1 125 ? 12.146 44.073 53.138 1.00 32.09 115 LEU X C 1
ATOM 856 O O . LEU A 1 125 ? 13.033 44.917 53.231 1.00 31.82 115 LEU X O 1
ATOM 861 N N . ASP A 1 126 ? 10.846 44.362 53.215 1.00 33.53 116 ASP X N 1
ATOM 862 C CA . ASP A 1 126 ? 10.360 45.692 53.615 1.00 35.00 116 ASP X CA 1
ATOM 863 C C . ASP A 1 126 ? 10.300 45.810 55.145 1.00 35.49 116 ASP X C 1
ATOM 864 O O . ASP A 1 126 ? 10.566 44.839 55.856 1.00 35.12 116 ASP X O 1
ATOM 869 N N . SER A 1 127 ? 9.954 47.003 55.633 1.00 36.30 117 SER X N 1
ATOM 870 C CA . SER A 1 127 ? 9.886 47.291 57.071 1.00 36.92 117 SER X CA 1
ATOM 871 C C . SER A 1 127 ? 8.921 46.378 57.821 1.00 37.25 117 SER X C 1
ATOM 872 O O . SER A 1 127 ? 9.234 45.917 58.918 1.00 37.56 117 SER X O 1
ATOM 875 N N . ASP A 1 128 ? 7.750 46.131 57.228 1.00 37.59 118 ASP X N 1
ATOM 876 C CA . ASP A 1 128 ? 6.704 45.292 57.838 1.00 37.62 118 ASP X CA 1
ATOM 877 C C . ASP A 1 128 ? 7.246 43.899 58.158 1.00 36.90 118 ASP X C 1
ATOM 878 O O . ASP A 1 128 ? 7.055 43.395 59.266 1.00 37.03 118 ASP X O 1
ATOM 883 N N . MET A 1 129 ? 7.935 43.295 57.190 1.00 35.91 119 MET X N 1
ATOM 884 C CA . MET A 1 129 ? 8.501 41.957 57.360 1.00 35.13 119 MET X CA 1
ATOM 885 C C . MET A 1 129 ? 9.580 41.914 58.430 1.00 34.59 119 MET X C 1
ATOM 886 O O . MET A 1 129 ? 9.694 40.927 59.150 1.00 34.35 119 MET X O 1
ATOM 891 N N . LYS A 1 130 ? 10.363 42.986 58.533 1.00 34.31 120 LYS X N 1
ATOM 892 C CA . LYS A 1 130 ? 11.504 43.025 59.452 1.00 34.33 120 LYS X CA 1
ATOM 893 C C . LYS A 1 130 ? 11.111 43.142 60.932 1.00 34.04 120 LYS X C 1
ATOM 894 O O . LYS A 1 130 ? 11.966 43.003 61.801 1.00 34.12 120 LYS X O 1
ATOM 900 N N . LYS A 1 131 ? 9.829 43.403 61.204 1.00 33.86 121 LYS X N 1
ATOM 901 C CA . LYS A 1 131 ? 9.274 43.400 62.566 1.00 33.62 121 LYS X CA 1
ATOM 902 C C . LYS A 1 131 ? 8.998 41.983 63.091 1.00 32.86 121 LYS X C 1
ATOM 903 O O . LYS A 1 131 ? 8.726 41.792 64.274 1.00 33.01 121 LYS X O 1
ATOM 909 N N . HIS A 1 132 ? 9.019 40.998 62.204 1.00 31.95 122 HIS X N 1
ATOM 910 C CA . HIS A 1 132 ? 8.807 39.614 62.598 1.00 31.21 122 HIS X CA 1
ATOM 911 C C . HIS A 1 132 ? 10.114 39.020 63.109 1.00 30.04 122 HIS X C 1
ATOM 912 O O . HIS A 1 132 ? 11.192 39.592 62.904 1.00 29.68 122 HIS X O 1
ATOM 919 N N . SER A 1 133 ? 10.003 37.874 63.776 1.00 28.58 123 SER X N 1
ATOM 920 C CA . SER A 1 133 ? 11.165 37.136 64.254 1.00 27.61 123 SER X CA 1
ATOM 921 C C . SER A 1 133 ? 11.177 35.779 63.575 1.00 26.28 123 SER X C 1
ATOM 922 O O . SER A 1 133 ? 10.483 34.864 63.996 1.00 25.80 123 SER X O 1
ATOM 925 N N . PHE A 1 134 ? 11.963 35.675 62.510 1.00 24.89 124 PHE X N 1
ATOM 926 C CA . PHE A 1 134 ? 11.976 34.500 61.653 1.00 24.18 124 PHE X CA 1
ATOM 927 C C . PHE A 1 134 ? 12.758 33.347 62.264 1.00 23.73 124 PHE X C 1
ATOM 928 O O . PHE A 1 134 ? 13.747 33.552 62.975 1.00 23.40 124 PHE X O 1
ATOM 936 N N . TRP A 1 135 ? 12.281 32.133 62.003 1.00 23.37 125 TRP X N 1
ATOM 937 C CA . TRP A 1 135 ? 12.894 30.929 62.533 1.00 23.13 125 TRP X CA 1
ATOM 938 C C . TRP A 1 135 ? 13.301 29.977 61.402 1.00 23.17 125 TRP X C 1
ATOM 939 O O . TRP A 1 135 ? 14.425 30.046 60.911 1.00 23.06 125 TRP X O 1
ATOM 950 N N . ALA A 1 136 ? 12.394 29.096 60.994 1.00 23.39 126 ALA X N 1
ATOM 951 C CA . ALA A 1 136 ? 12.699 28.076 60.001 1.00 23.53 126 ALA X CA 1
ATOM 952 C C . ALA A 1 136 ? 12.557 28.657 58.595 1.00 23.64 126 ALA X C 1
ATOM 953 O O . ALA A 1 136 ? 11.883 29.658 58.401 1.00 23.35 126 ALA X O 1
ATOM 955 N N . LEU A 1 137 ? 13.214 28.038 57.621 1.00 24.00 127 LEU X N 1
ATOM 956 C CA . LEU A 1 137 ? 13.099 28.479 56.231 1.00 24.25 127 LEU X CA 1
ATOM 957 C C . LEU A 1 137 ? 13.383 27.370 55.218 1.00 24.09 127 LEU X C 1
ATOM 958 O O . LEU A 1 137 ? 14.051 26.379 55.523 1.00 23.75 127 LEU X O 1
ATOM 963 N N . LYS A 1 138 ? 12.866 27.547 54.006 1.00 24.02 128 LYS X N 1
ATOM 964 C CA . LYS A 1 138 ? 13.107 26.598 52.929 1.00 24.26 128 LYS X CA 1
ATOM 965 C C . LYS A 1 138 ? 12.848 27.204 51.549 1.00 24.48 128 LYS X C 1
ATOM 966 O O . LYS A 1 138 ? 11.793 27.783 51.300 1.00 24.11 128 LYS X O 1
ATOM 972 N N . TRP A 1 139 ? 13.821 27.045 50.656 1.00 25.20 129 TRP X N 1
ATOM 973 C CA . TRP A 1 139 ? 13.656 27.402 49.249 1.00 25.92 129 TRP X CA 1
ATOM 974 C C . TRP A 1 139 ? 12.784 26.356 48.556 1.00 26.99 129 TRP X C 1
ATOM 975 O O . TRP A 1 139 ? 12.929 25.155 48.793 1.00 26.85 129 TRP X O 1
ATOM 986 N N . GLY A 1 140 ? 11.882 26.833 47.704 1.00 28.34 130 GLY X N 1
ATOM 987 C CA . GLY A 1 140 ? 11.182 26.006 46.740 1.00 29.42 130 GLY X CA 1
ATOM 988 C C . GLY A 1 140 ? 11.669 26.297 45.348 1.00 30.47 130 GLY X C 1
ATOM 989 O O . GLY A 1 140 ? 11.157 27.196 44.693 1.00 30.63 130 GLY X O 1
ATOM 990 N N . ALA A 1 141 ? 12.658 25.533 44.901 1.00 32.02 131 ALA X N 1
ATOM 991 C CA . ALA A 1 141 ? 13.230 25.709 43.576 1.00 33.01 131 ALA X CA 1
ATOM 992 C C . ALA A 1 141 ? 12.197 25.455 42.488 1.00 34.03 131 ALA X C 1
ATOM 993 O O . ALA A 1 141 ? 11.233 24.712 42.686 1.00 34.23 131 ALA X O 1
ATOM 995 N N . SER A 1 142 ? 12.423 26.097 41.345 1.00 35.26 132 SER X N 1
ATOM 996 C CA . SER A 1 142 ? 11.597 25.989 40.138 1.00 36.09 132 SER X CA 1
ATOM 997 C C . SER A 1 142 ? 10.702 24.747 40.081 1.00 36.39 132 SER X C 1
ATOM 998 O O . SER A 1 142 ? 10.675 24.027 39.079 1.00 36.86 132 SER X O 1
ATOM 1001 N N . LEU A 1 147 ? 5.988 29.918 38.359 1.00 39.08 137 LEU X N 1
ATOM 1002 C CA . LEU A 1 147 ? 7.190 29.558 37.613 1.00 38.79 137 LEU X CA 1
ATOM 1003 C C . LEU A 1 147 ? 8.461 30.092 38.286 1.00 38.21 137 LEU X C 1
ATOM 1004 O O . LEU A 1 147 ? 9.530 29.493 38.171 1.00 38.34 137 LEU X O 1
ATOM 1009 N N . SER A 1 148 ? 8.353 31.221 38.979 1.00 37.60 138 SER X N 1
ATOM 1010 C CA . SER A 1 148 ? 9.485 31.746 39.748 1.00 37.00 138 SER X CA 1
ATOM 1011 C C . SER A 1 148 ? 9.768 30.886 40.981 1.00 36.19 138 SER X C 1
ATOM 1012 O O . SER A 1 148 ? 8.893 30.173 41.477 1.00 36.39 138 SER X O 1
ATOM 1015 N N . HIS A 1 149 ? 11.004 30.968 41.458 1.00 35.18 139 HIS X N 1
ATOM 1016 C CA . HIS A 1 149 ? 11.424 30.315 42.692 1.00 34.49 139 HIS X CA 1
ATOM 1017 C C . HIS A 1 149 ? 10.628 30.867 43.866 1.00 33.68 139 HIS X C 1
ATOM 1018 O O . HIS A 1 149 ? 10.251 32.036 43.871 1.00 33.79 139 HIS X O 1
ATOM 1025 N N . ARG A 1 150 ? 10.370 30.031 44.860 1.00 32.52 140 ARG X N 1
ATOM 1026 C CA . ARG A 1 150 ? 9.671 30.472 46.053 1.00 31.92 140 ARG X CA 1
ATOM 1027 C C . ARG A 1 150 ? 10.538 30.297 47.293 1.00 30.46 140 ARG X C 1
ATOM 1028 O O . ARG A 1 150 ? 11.545 29.589 47.272 1.00 30.03 140 ARG X O 1
ATOM 1036 N N . LEU A 1 151 ? 10.151 30.994 48.353 1.00 28.75 141 LEU X N 1
ATOM 1037 C CA . LEU A 1 151 ? 10.764 30.845 49.664 1.00 27.63 141 LEU X CA 1
ATOM 1038 C C . LEU A 1 151 ? 9.651 30.748 50.692 1.00 27.16 141 LEU X C 1
ATOM 1039 O O . LEU A 1 151 ? 8.621 31.405 50.574 1.00 26.83 141 LEU X O 1
ATOM 1044 N N . VAL A 1 152 ? 9.866 29.917 51.699 1.00 26.67 142 VAL X N 1
ATOM 1045 C CA . VAL A 1 152 ? 8.946 29.810 52.820 1.00 26.41 142 VAL X CA 1
ATOM 1046 C C . VAL A 1 152 ? 9.726 29.988 54.118 1.00 26.14 142 VAL X C 1
ATOM 1047 O O . VAL A 1 152 ? 10.851 29.520 54.232 1.00 25.90 142 VAL X O 1
ATOM 1051 N N . ALA A 1 153 ? 9.136 30.696 55.075 1.00 26.12 143 ALA X N 1
ATOM 1052 C CA . ALA A 1 153 ? 9.726 30.864 56.400 1.00 26.23 143 ALA X CA 1
ATOM 1053 C C . ALA A 1 153 ? 8.641 30.897 57.469 1.00 26.60 143 ALA X C 1
ATOM 1054 O O . ALA A 1 153 ? 7.492 31.225 57.182 1.00 26.69 143 ALA X O 1
ATOM 1056 N N . THR A 1 154 ? 9.003 30.537 58.696 1.00 26.70 144 THR X N 1
ATOM 1057 C CA . THR A 1 154 ? 8.133 30.758 59.846 1.00 26.76 144 THR X CA 1
ATOM 1058 C C . THR A 1 154 ? 8.682 31.885 60.678 1.00 27.41 144 THR X C 1
ATOM 1059 O O . THR A 1 154 ? 9.811 32.332 60.470 1.00 27.20 144 THR X O 1
ATOM 1063 N N . ASP A 1 155 ? 7.865 32.351 61.615 1.00 28.14 145 ASP X N 1
ATOM 1064 C CA . ASP A 1 155 ? 8.357 33.181 62.698 1.00 28.80 145 ASP X CA 1
ATOM 1065 C C . ASP A 1 155 ? 8.007 32.513 64.024 1.00 29.57 145 ASP X C 1
ATOM 1066 O O . ASP A 1 155 ? 7.377 31.456 64.045 1.00 29.42 145 ASP X O 1
ATOM 1071 N N . VAL A 1 156 ? 8.430 33.114 65.125 1.00 30.75 146 VAL X N 1
ATOM 1072 C CA . VAL A 1 156 ? 8.302 32.463 66.418 1.00 31.82 146 VAL X CA 1
ATOM 1073 C C . VAL A 1 156 ? 6.860 32.510 66.910 1.00 32.42 146 VAL X C 1
ATOM 1074 O O . VAL A 1 156 ? 6.470 31.702 67.740 1.00 32.76 146 VAL X O 1
ATOM 1078 N N . LYS A 1 157 ? 6.076 33.448 66.379 1.00 33.08 147 LYS X N 1
ATOM 1079 C CA . LYS A 1 157 ? 4.660 33.577 66.719 1.00 33.57 147 LYS X CA 1
ATOM 1080 C C . LYS A 1 157 ? 3.758 32.546 66.021 1.00 33.08 147 LYS X C 1
ATOM 1081 O O . LYS A 1 157 ? 2.565 32.485 66.319 1.00 33.27 147 LYS X O 1
ATOM 1087 N N . GLY A 1 158 ? 4.311 31.774 65.081 1.00 32.59 148 GLY X N 1
ATOM 1088 C CA . GLY A 1 158 ? 3.611 30.651 64.464 1.00 32.05 148 GLY X CA 1
ATOM 1089 C C . GLY A 1 158 ? 3.138 30.843 63.025 1.00 31.56 148 GLY X C 1
ATOM 1090 O O . GLY A 1 158 ? 2.578 29.929 62.430 1.00 31.57 148 GLY X O 1
ATOM 1091 N N . THR A 1 159 ? 3.355 32.025 62.463 1.00 31.12 149 THR X N 1
ATOM 1092 C CA . THR A 1 159 ? 2.930 32.320 61.098 1.00 30.69 149 THR X CA 1
ATOM 1093 C C . THR A 1 159 ? 3.945 31.810 60.090 1.00 30.53 149 THR X C 1
ATOM 1094 O O . THR A 1 159 ? 5.150 31.909 60.314 1.00 30.28 149 THR X O 1
ATOM 1098 N N . THR A 1 160 ? 3.451 31.257 58.984 1.00 30.31 150 THR X N 1
ATOM 1099 C CA . THR A 1 160 ? 4.303 30.877 57.864 1.00 30.40 150 THR X CA 1
ATOM 1100 C C . THR A 1 160 ? 4.119 31.867 56.724 1.00 29.95 150 THR X C 1
ATOM 1101 O O . THR A 1 160 ? 3.004 32.295 56.440 1.00 29.70 150 THR X O 1
ATOM 1105 N N . TYR A 1 161 ? 5.225 32.206 56.068 1.00 29.36 151 TYR X N 1
ATOM 1106 C CA . TYR A 1 161 ? 5.249 33.180 54.989 1.00 28.63 151 TYR X CA 1
ATOM 1107 C C . TYR A 1 161 ? 5.640 32.504 53.694 1.00 28.53 151 TYR X C 1
ATOM 1108 O O . TYR A 1 161 ? 6.381 31.522 53.693 1.00 28.56 151 TYR X O 1
ATOM 1117 N N . ILE A 1 162 ? 5.112 33.028 52.593 1.00 28.18 152 ILE X N 1
ATOM 1118 C CA . ILE A 1 162 ? 5.365 32.506 51.261 1.00 28.07 152 ILE X CA 1
ATOM 1119 C C . ILE A 1 162 ? 5.692 33.690 50.354 1.00 27.99 152 ILE X C 1
ATOM 1120 O O . ILE A 1 162 ? 4.881 34.592 50.211 1.00 27.71 152 ILE X O 1
ATOM 1125 N N . TRP A 1 163 ? 6.894 33.689 49.783 1.00 27.92 153 TRP X N 1
ATOM 1126 C CA . TRP A 1 163 ? 7.318 34.699 48.821 1.00 27.94 153 TRP X CA 1
ATOM 1127 C C . TRP A 1 163 ? 7.618 34.043 47.478 1.00 28.36 153 TRP X C 1
ATOM 1128 O O . TRP A 1 163 ? 7.789 32.827 47.389 1.00 27.82 153 TRP X O 1
ATOM 1139 N N . LYS A 1 164 ? 7.700 34.880 46.449 1.00 28.88 154 LYS X N 1
ATOM 1140 C CA . LYS A 1 164 ? 8.190 34.502 45.136 1.00 29.42 154 LYS X CA 1
ATOM 1141 C C . LYS A 1 164 ? 9.436 35.338 44.849 1.00 29.11 154 LYS X C 1
ATOM 1142 O O . LYS A 1 164 ? 9.403 36.564 44.959 1.00 29.10 154 LYS X O 1
ATOM 1148 N N . PHE A 1 165 ? 10.538 34.677 44.508 1.00 28.89 155 PHE X N 1
ATOM 1149 C CA . PHE A 1 165 ? 11.775 35.363 44.164 1.00 28.57 155 PHE X CA 1
ATOM 1150 C C . PHE A 1 165 ? 11.863 35.714 42.677 1.00 28.59 155 PHE X C 1
ATOM 1151 O O . PHE A 1 165 ? 11.466 34.932 41.816 1.00 28.85 155 PHE X O 1
ATOM 1159 N N . HIS A 1 166 ? 12.408 36.894 42.397 1.00 28.41 156 HIS X N 1
ATOM 1160 C CA . HIS A 1 166 ? 12.684 37.351 41.040 1.00 28.48 156 HIS X CA 1
ATOM 1161 C C . HIS A 1 166 ? 14.109 37.886 40.984 1.00 28.28 156 HIS X C 1
ATOM 1162 O O . HIS A 1 166 ? 14.444 38.797 41.735 1.00 27.84 156 HIS X O 1
ATOM 1169 N N . PRO A 1 167 ? 14.953 37.341 40.105 1.00 28.18 157 PRO X N 1
ATOM 1170 C CA . PRO A 1 167 ? 16.324 37.852 39.968 1.00 27.95 157 PRO X CA 1
ATOM 1171 C C . PRO A 1 167 ? 16.375 39.269 39.387 1.00 27.77 157 PRO X C 1
ATOM 1172 O O . PRO A 1 167 ? 17.358 39.960 39.601 1.00 27.90 157 PRO X O 1
ATOM 1176 N N . PHE A 1 168 ? 15.331 39.685 38.676 1.00 27.66 158 PHE X N 1
ATOM 1177 C CA . PHE A 1 168 ? 15.317 40.962 37.96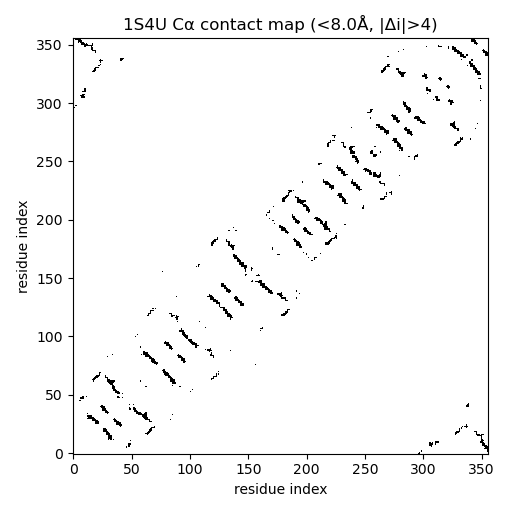5 1.00 27.67 158 PHE X CA 1
ATOM 1178 C C . PHE A 1 168 ? 14.069 41.766 38.311 1.00 27.72 158 PHE X C 1
ATOM 1179 O O . PHE A 1 168 ? 12.961 41.229 38.337 1.00 28.25 158 PHE X O 1
ATOM 1187 N N . ALA A 1 169 ? 14.262 43.057 38.559 1.00 27.75 159 ALA X N 1
ATOM 1188 C CA . ALA A 1 169 ? 13.202 43.941 39.034 1.00 27.83 159 ALA X CA 1
ATOM 1189 C C . ALA A 1 169 ? 12.121 44.183 37.985 1.00 27.93 159 ALA X C 1
ATOM 1190 O O . ALA A 1 169 ? 10.945 44.257 38.322 1.00 28.22 159 ALA X O 1
ATOM 1192 N N . ASP A 1 170 ? 12.524 44.339 36.726 1.00 27.85 160 ASP X N 1
ATOM 1193 C CA . ASP A 1 170 ? 11.574 44.424 35.612 1.00 27.79 160 ASP X CA 1
ATOM 1194 C C . ASP A 1 170 ? 12.153 43.779 34.348 1.00 27.25 160 ASP X C 1
ATOM 1195 O O . ASP A 1 170 ? 13.210 43.153 34.399 1.00 26.87 160 ASP X O 1
ATOM 1200 N N . GLU A 1 171 ? 11.458 43.922 33.222 1.00 27.02 161 GLU X N 1
ATOM 1201 C CA . GLU A 1 171 ? 11.868 43.247 31.991 1.00 26.60 161 GLU X CA 1
ATOM 1202 C C . GLU A 1 171 ? 13.099 43.881 31.380 1.00 26.19 161 GLU X C 1
ATOM 1203 O O . GLU A 1 171 ? 13.904 43.185 30.778 1.00 26.15 161 GLU X O 1
ATOM 1209 N N . SER A 1 172 ? 13.250 45.196 31.519 1.00 25.87 162 SER X N 1
ATOM 1210 C CA . SER A 1 172 ? 14.446 45.863 31.011 1.00 25.62 162 SER X CA 1
ATOM 1211 C C . SER A 1 172 ? 15.712 45.310 31.683 1.00 25.72 162 SER X C 1
ATOM 1212 O O . SER A 1 172 ? 16.729 45.109 31.025 1.00 25.45 162 SER X O 1
ATOM 1215 N N . ASN A 1 173 ? 15.644 45.033 32.980 1.00 25.68 163 ASN X N 1
ATOM 1216 C CA . ASN A 1 173 ? 16.777 44.436 33.676 1.00 25.98 163 ASN X CA 1
ATOM 1217 C C . ASN A 1 173 ? 17.000 43.000 33.226 1.00 26.02 163 ASN X C 1
ATOM 1218 O O . ASN A 1 173 ? 18.141 42.562 33.088 1.00 25.78 163 ASN X O 1
ATOM 1223 N N . SER A 1 174 ? 15.908 42.283 32.968 1.00 26.10 164 SER X N 1
ATOM 1224 C CA . SER A 1 174 ? 15.979 40.886 32.549 1.00 26.46 164 SER X CA 1
ATOM 1225 C C . SER A 1 174 ? 16.666 40.731 31.193 1.00 26.36 164 SER X C 1
ATOM 1226 O O . SER A 1 174 ? 17.476 39.827 31.004 1.00 25.97 164 SER X O 1
ATOM 1229 N N . LEU A 1 175 ? 16.350 41.630 30.266 1.00 26.78 165 LEU X N 1
ATOM 1230 C CA . LEU A 1 175 ? 16.867 41.570 28.899 1.00 27.01 165 LEU X CA 1
ATOM 1231 C C . LEU A 1 175 ? 18.378 41.785 28.834 1.00 27.56 165 LEU X C 1
ATOM 1232 O O . LEU A 1 175 ? 19.010 41.451 27.836 1.00 27.43 165 LEU X O 1
ATOM 1237 N N . THR A 1 176 ? 18.939 42.353 29.896 1.00 28.21 166 THR X N 1
ATOM 1238 C CA . THR A 1 176 ? 20.365 42.625 29.996 1.00 28.94 166 THR X CA 1
ATOM 1239 C C . THR A 1 176 ? 21.049 41.792 31.107 1.00 29.11 166 THR X C 1
ATOM 1240 O O . THR A 1 176 ? 22.228 41.988 31.403 1.00 29.23 166 THR X O 1
ATOM 1244 N N . LEU A 1 177 ? 20.316 40.854 31.705 1.00 29.31 167 LEU X N 1
ATOM 1245 C CA . LEU A 1 177 ? 20.819 40.056 32.830 1.00 29.62 167 LEU X CA 1
ATOM 1246 C C . LEU A 1 177 ? 21.310 40.945 33.983 1.00 29.81 167 LEU X C 1
ATOM 1247 O O . LEU A 1 177 ? 22.225 40.585 34.717 1.00 30.06 167 LEU X O 1
ATOM 1252 N N . ASN A 1 178 ? 20.694 42.114 34.129 1.00 30.12 168 ASN X N 1
ATOM 1253 C CA . ASN A 1 178 ? 21.063 43.051 35.174 1.00 30.18 168 ASN X CA 1
ATOM 1254 C C . ASN A 1 178 ? 20.473 42.665 36.527 1.00 29.97 168 ASN X C 1
ATOM 1255 O O . ASN A 1 178 ? 19.323 42.980 36.825 1.00 29.77 168 ASN X O 1
ATOM 1260 N N . TRP A 1 179 ? 21.281 41.982 37.330 1.00 29.79 169 TRP X N 1
ATOM 1261 C CA . TRP A 1 179 ? 20.947 41.635 38.712 1.00 29.91 169 TRP X CA 1
ATOM 1262 C C . TRP A 1 179 ? 20.247 42.764 39.471 1.00 29.29 169 TRP X C 1
ATOM 1263 O O . TRP A 1 179 ? 20.807 43.838 39.652 1.00 29.15 169 TRP X O 1
ATOM 1274 N N . SER A 1 180 ? 19.028 42.500 39.929 1.00 28.90 170 SER X N 1
ATOM 1275 C CA . SER A 1 180 ? 18.245 43.467 40.704 1.00 28.54 170 SER X CA 1
ATOM 1276 C C . SER A 1 180 ? 17.065 42.732 41.338 1.00 28.36 170 SER X C 1
ATOM 1277 O O . SER A 1 180 ? 15.913 42.922 40.946 1.00 28.07 170 SER X O 1
ATOM 1280 N N . PRO A 1 181 ? 17.356 41.893 42.327 1.00 28.20 171 PRO X N 1
ATOM 1281 C CA . PRO A 1 181 ? 16.365 40.947 42.845 1.00 28.33 171 PRO X CA 1
ATOM 1282 C C . PRO A 1 181 ? 15.280 41.595 43.702 1.00 28.35 171 PRO X C 1
ATOM 1283 O O . PRO A 1 181 ? 15.513 42.614 44.345 1.00 28.10 171 PRO X O 1
ATOM 1287 N N . THR A 1 182 ? 14.099 40.993 43.679 1.00 28.86 172 THR X N 1
ATOM 1288 C CA . THR A 1 182 ? 12.991 41.360 44.553 1.00 29.21 172 THR X CA 1
ATOM 1289 C C . THR A 1 182 ? 12.396 40.092 45.180 1.00 29.58 172 THR X C 1
ATOM 1290 O O . THR A 1 182 ? 12.554 38.995 44.653 1.00 29.16 172 THR X O 1
ATOM 1294 N N . LEU A 1 183 ? 11.710 40.268 46.303 1.00 30.39 173 LEU X N 1
ATOM 1295 C CA . LEU A 1 183 ? 10.959 39.205 46.963 1.00 31.33 173 LEU X CA 1
ATOM 1296 C C . LEU A 1 183 ? 9.517 39.693 47.103 1.00 32.22 173 LEU X C 1
ATOM 1297 O O . LEU A 1 183 ? 9.266 40.687 47.776 1.00 32.20 173 LEU X O 1
ATOM 1302 N N . GLU A 1 184 ? 8.582 39.001 46.456 1.00 33.39 174 GLU X N 1
ATOM 1303 C CA . GLU A 1 184 ? 7.173 39.378 46.467 1.00 34.29 174 GLU X CA 1
ATOM 1304 C C . GLU A 1 184 ? 6.385 38.473 47.409 1.00 34.69 174 GLU X C 1
ATOM 1305 O O . GLU A 1 184 ? 6.243 37.283 47.151 1.00 34.67 174 GLU X O 1
ATOM 1311 N N . LEU A 1 185 ? 5.860 39.044 48.490 1.00 35.30 175 LEU X N 1
ATOM 1312 C CA . LEU A 1 185 ? 5.008 38.295 49.411 1.00 35.88 175 LEU X CA 1
ATOM 1313 C C . LEU A 1 185 ? 3.742 37.787 48.710 1.00 36.65 175 LEU X C 1
ATOM 1314 O O . LEU A 1 185 ? 2.901 38.580 48.286 1.00 36.83 175 LEU X O 1
ATOM 1319 N N . GLN A 1 186 ? 3.633 36.468 48.560 1.00 37.44 176 GLN X N 1
ATOM 1320 C CA . GLN A 1 186 ? 2.403 35.842 48.075 1.00 38.29 176 GLN X CA 1
ATOM 1321 C C . GLN A 1 186 ? 1.313 35.795 49.146 1.00 38.70 176 GLN X C 1
ATOM 1322 O O . GLN A 1 186 ? 0.126 35.803 48.821 1.00 38.75 176 GLN X O 1
ATOM 1328 N N . GLY A 1 187 ? 1.721 35.743 50.412 1.00 39.11 177 GLY X N 1
ATOM 1329 C CA . GLY A 1 187 ? 0.788 35.694 51.527 1.00 39.45 177 GLY X CA 1
ATOM 1330 C C . GLY A 1 187 ? 1.288 34.872 52.699 1.00 39.74 177 GLY X C 1
ATOM 1331 O O . GLY A 1 187 ? 2.458 34.482 52.747 1.00 39.79 177 GLY X O 1
ATOM 1332 N N . THR A 1 188 ? 0.392 34.621 53.650 1.00 40.13 178 THR X N 1
ATOM 1333 C CA . THR A 1 188 ? 0.712 33.844 54.846 1.00 40.56 178 THR X CA 1
ATOM 1334 C C . THR A 1 188 ? -0.398 32.856 55.200 1.00 41.21 178 THR X C 1
ATOM 1335 O O . THR A 1 188 ? -1.519 32.953 54.701 1.00 41.01 178 THR X O 1
ATOM 1339 N N . VAL A 1 189 ? -0.060 31.888 56.047 1.00 41.97 179 VAL X N 1
ATOM 1340 C CA . VAL A 1 189 ? -1.053 31.000 56.652 1.00 42.63 179 VAL X CA 1
ATOM 1341 C C . VAL A 1 189 ? -0.805 30.945 58.160 1.00 43.38 179 VAL X C 1
ATOM 1342 O O . VAL A 1 189 ? 0.339 30.955 58.619 1.00 43.31 179 VAL X O 1
ATOM 1346 N N . GLU A 1 190 ? -1.888 30.896 58.923 1.00 44.52 180 GLU X N 1
ATOM 1347 C CA . GLU A 1 190 ? -1.824 31.092 60.368 1.00 45.48 180 GLU X CA 1
ATOM 1348 C C . GLU A 1 190 ? -1.845 29.798 61.158 1.00 46.07 180 GLU X C 1
ATOM 1349 O O . GLU A 1 190 ? -2.128 28.731 60.617 1.00 46.07 180 GLU X O 1
ATOM 1355 N N . SER A 1 191 ? -1.555 29.921 62.451 1.00 47.02 181 SER X N 1
ATOM 1356 C CA . SER A 1 191 ? -1.430 28.778 63.364 1.00 47.60 181 SER X CA 1
ATOM 1357 C C . SER A 1 191 ? -2.799 28.325 63.899 1.00 48.12 181 SER X C 1
ATOM 1358 O O . SER A 1 191 ? -3.501 29.110 64.545 1.00 48.39 181 SER X O 1
ATOM 1361 N N . PRO A 1 192 ? -3.157 27.060 63.656 1.00 48.65 182 PRO X N 1
ATOM 1362 C CA . PRO A 1 192 ? -4.460 26.503 64.061 1.00 49.12 182 PRO X CA 1
ATOM 1363 C C . PRO A 1 192 ? -4.807 26.578 65.543 1.00 49.54 182 PRO X C 1
ATOM 1364 O O . PRO A 1 192 ? -5.986 26.721 65.874 1.00 49.84 182 PRO X O 1
ATOM 1368 N N . MET A 1 193 ? -3.801 26.459 66.407 1.00 49.93 183 MET X N 1
ATOM 1369 C CA . MET A 1 193 ? -4.027 26.200 67.830 1.00 50.16 183 MET X CA 1
ATOM 1370 C C . MET A 1 193 ? -4.460 27.437 68.608 1.00 50.56 183 MET X C 1
ATOM 1371 O O . MET A 1 193 ? -4.202 28.565 68.185 1.00 50.58 183 MET X O 1
ATOM 1376 N N . THR A 1 194 ? -5.112 27.184 69.747 1.00 51.09 184 THR X N 1
ATOM 1377 C CA . THR A 1 194 ? -5.678 28.201 70.658 1.00 51.40 184 THR X CA 1
ATOM 1378 C C . THR A 1 194 ? -4.845 29.512 70.717 1.00 51.40 184 THR X C 1
ATOM 1379 O O . THR A 1 194 ? -4.907 30.276 69.749 1.00 51.71 184 THR X O 1
ATOM 1383 N N . PRO A 1 195 ? -4.126 29.841 71.801 1.00 51.19 185 PRO X N 1
ATOM 1384 C CA . PRO A 1 195 ? -2.952 30.705 71.630 1.00 50.90 185 PRO X CA 1
ATOM 1385 C C . PRO A 1 195 ? -1.965 30.086 70.649 1.00 50.30 185 PRO X C 1
ATOM 1386 O O . PRO A 1 195 ? -1.767 28.866 70.649 1.00 50.36 185 PRO X O 1
ATOM 1390 N N . SER A 1 196 ? -1.357 30.933 69.829 1.00 49.59 186 SER X N 1
ATOM 1391 C CA . SER A 1 196 ? -0.476 30.487 68.760 1.00 48.88 186 SER X CA 1
ATOM 1392 C C . SER A 1 196 ? 0.907 30.229 69.341 1.00 47.90 186 SER X C 1
ATOM 1393 O O . SER A 1 196 ? 1.373 30.966 70.217 1.00 48.01 186 SER X O 1
ATOM 1396 N N . GLN A 1 197 ? 1.559 29.182 68.847 1.00 46.49 187 GLN X N 1
ATOM 1397 C CA . GLN A 1 197 ? 2.814 28.725 69.422 1.00 45.36 187 GLN X CA 1
ATOM 1398 C C . GLN A 1 197 ? 3.966 28.655 68.409 1.00 43.46 187 GLN X C 1
ATOM 1399 O O . GLN A 1 197 ? 3.756 28.662 67.194 1.00 43.30 187 GLN X O 1
ATOM 1405 N N . PHE A 1 198 ? 5.180 28.604 68.954 1.00 41.12 188 PHE X N 1
ATOM 1406 C CA . PHE A 1 198 ? 6.440 28.527 68.203 1.00 39.12 188 PHE X CA 1
ATOM 1407 C C . PHE A 1 198 ? 6.359 27.568 67.012 1.00 37.43 188 PHE X C 1
ATOM 1408 O O . PHE A 1 198 ? 6.068 26.392 67.181 1.00 37.13 188 PHE X O 1
ATOM 1416 N N . ALA A 1 199 ? 6.597 28.084 65.809 1.00 35.34 189 ALA X N 1
ATOM 1417 C CA . ALA A 1 199 ? 6.666 27.244 64.616 1.00 33.98 189 ALA X CA 1
ATOM 1418 C C . ALA A 1 199 ? 8.121 26.859 64.369 1.00 32.56 189 ALA X C 1
ATOM 1419 O O . ALA A 1 199 ? 8.896 27.656 63.845 1.00 32.62 189 ALA X O 1
ATOM 1421 N N . THR A 1 200 ? 8.473 25.633 64.749 1.00 30.93 190 THR X N 1
ATOM 1422 C CA . THR A 1 200 ? 9.863 25.164 64.767 1.00 29.73 190 THR X CA 1
ATOM 1423 C C . THR A 1 200 ? 10.436 24.804 63.398 1.00 29.08 190 THR X C 1
ATOM 1424 O O . THR A 1 200 ? 11.648 24.868 63.195 1.00 28.44 190 THR X O 1
ATOM 1428 N N . SER A 1 201 ? 9.570 24.383 62.479 1.00 28.53 191 SER X N 1
ATOM 1429 C CA . SER A 1 201 ? 10.014 23.730 61.252 1.00 28.12 191 SER X CA 1
ATOM 1430 C C . SER A 1 201 ? 9.077 23.969 60.068 1.00 28.38 191 SER X C 1
ATOM 1431 O O . SER A 1 201 ? 7.920 24.337 60.238 1.00 28.23 191 SER X O 1
ATOM 1434 N N . VAL A 1 202 ? 9.612 23.758 58.868 1.00 28.70 192 VAL X N 1
ATOM 1435 C CA . VAL A 1 202 ? 8.889 23.947 57.618 1.00 28.86 192 VAL X CA 1
ATOM 1436 C C . VAL A 1 202 ? 9.457 23.142 56.473 1.00 29.06 192 VAL X C 1
ATOM 1437 O O . VAL A 1 202 ? 10.633 22.793 56.460 1.00 28.85 192 VAL X O 1
ATOM 1441 N N . ASP A 1 203 ? 8.602 22.896 55.490 1.00 29.61 193 ASP X N 1
ATOM 1442 C CA . ASP A 1 203 ? 9.020 22.330 54.213 1.00 30.50 193 ASP X CA 1
ATOM 1443 C C . ASP A 1 203 ? 8.019 22.678 53.126 1.00 31.56 193 ASP X C 1
ATOM 1444 O O . ASP A 1 203 ? 6.888 23.071 53.404 1.00 31.52 193 ASP X O 1
ATOM 1449 N N . ILE A 1 204 ? 8.458 22.553 51.884 1.00 33.10 194 ILE X N 1
ATOM 1450 C CA . ILE A 1 204 ? 7.579 22.712 50.740 1.00 34.34 194 ILE X CA 1
ATOM 1451 C C . ILE A 1 204 ? 7.874 21.620 49.715 1.00 35.54 194 ILE X C 1
ATOM 1452 O O . ILE A 1 204 ? 9.029 21.385 49.363 1.00 35.19 194 ILE X O 1
ATOM 1457 N N . SER A 1 205 ? 6.825 20.950 49.248 1.00 37.06 195 SER X N 1
ATOM 1458 C CA . SER A 1 205 ? 6.978 19.821 48.340 1.00 38.31 195 SER X CA 1
ATOM 1459 C C . SER A 1 205 ? 7.064 20.310 46.903 1.00 39.62 195 SER X C 1
ATOM 1460 O O . SER A 1 205 ? 6.842 21.491 46.620 1.00 39.56 195 SER X O 1
ATOM 1463 N N . GLU A 1 206 ? 7.390 19.388 46.001 1.00 41.28 196 GLU X N 1
ATOM 1464 C CA . GLU A 1 206 ? 7.414 19.684 44.568 1.00 42.46 196 GLU X CA 1
ATOM 1465 C C . GLU A 1 206 ? 5.997 19.850 44.037 1.00 42.65 196 GLU X C 1
ATOM 1466 O O . GLU A 1 206 ? 5.753 20.687 43.173 1.00 43.34 196 GLU X O 1
ATOM 1472 N N . ARG A 1 207 ? 5.065 19.063 44.569 1.00 42.77 197 ARG X N 1
ATOM 1473 C CA . ARG A 1 207 ? 3.666 19.120 44.147 1.00 42.84 197 ARG X CA 1
ATOM 1474 C C . ARG A 1 207 ? 2.927 20.379 44.613 1.00 41.74 197 ARG X C 1
ATOM 1475 O O . ARG A 1 207 ? 1.794 20.609 44.196 1.00 41.96 197 ARG X O 1
ATOM 1483 N N . GLY A 1 208 ? 3.554 21.180 45.474 1.00 40.39 198 GLY X N 1
ATOM 1484 C CA . GLY A 1 208 ? 2.976 22.435 45.929 1.00 39.34 198 GLY X CA 1
ATOM 1485 C C . GLY A 1 208 ? 2.269 22.365 47.273 1.00 38.38 198 GLY X C 1
ATOM 1486 O O . GLY A 1 208 ? 1.261 23.038 47.482 1.00 38.40 198 GLY X O 1
ATOM 1487 N N . LEU A 1 209 ? 2.793 21.560 48.191 1.00 37.03 199 LEU X N 1
ATOM 1488 C CA . LEU A 1 209 ? 2.260 21.503 49.550 1.00 36.07 199 LEU X CA 1
ATOM 1489 C C . LEU A 1 209 ? 3.252 22.144 50.513 1.00 35.31 199 LEU X C 1
ATOM 1490 O O . LEU A 1 209 ? 4.455 22.014 50.345 1.00 34.94 199 LEU X O 1
ATOM 1495 N N . ILE A 1 210 ? 2.732 22.852 51.509 1.00 34.60 200 ILE X N 1
ATOM 1496 C CA . ILE A 1 210 ? 3.548 23.417 52.577 1.00 34.20 200 ILE X CA 1
ATOM 1497 C C . ILE A 1 210 ? 3.174 22.726 53.884 1.00 33.75 200 ILE X C 1
ATOM 1498 O O . ILE A 1 210 ? 2.001 22.477 54.136 1.00 33.69 200 ILE X O 1
ATOM 1503 N N . ALA A 1 211 ? 4.179 22.385 54.688 1.00 33.19 201 ALA X N 1
ATOM 1504 C CA . ALA A 1 211 ? 3.968 21.801 56.011 1.00 32.75 201 ALA X CA 1
ATOM 1505 C C . ALA A 1 211 ? 4.730 22.600 57.057 1.00 32.38 201 ALA X C 1
ATOM 1506 O O . ALA A 1 211 ? 5.879 22.968 56.837 1.00 31.95 201 ALA X O 1
ATOM 1508 N N . THR A 1 212 ? 4.082 22.847 58.195 1.00 32.23 202 THR X N 1
ATOM 1509 C CA . THR A 1 212 ? 4.642 23.642 59.284 1.00 32.17 202 THR X CA 1
ATOM 1510 C C . THR A 1 212 ? 4.554 22.874 60.600 1.00 32.18 202 THR X C 1
ATOM 1511 O O . THR A 1 212 ? 3.468 22.473 61.009 1.00 31.85 202 THR X O 1
ATOM 1515 N N . GLY A 1 213 ? 5.693 22.694 61.263 1.00 32.27 203 GLY X N 1
ATOM 1516 C CA . GLY A 1 213 ? 5.736 22.074 62.576 1.00 32.33 203 GLY X CA 1
ATOM 1517 C C . GLY A 1 213 ? 5.709 23.123 63.666 1.00 32.58 203 GLY X C 1
ATOM 1518 O O . GLY A 1 213 ? 6.180 24.243 63.467 1.00 32.41 203 GLY X O 1
ATOM 1519 N N . PHE A 1 214 ? 5.154 22.755 64.819 1.00 32.77 204 PHE X N 1
ATOM 1520 C CA . PHE A 1 214 ? 5.052 23.656 65.969 1.00 32.93 204 PHE X CA 1
ATOM 1521 C C . PHE A 1 214 ? 5.556 22.971 67.239 1.00 33.30 204 PHE X C 1
ATOM 1522 O O . PHE A 1 214 ? 5.555 21.746 67.329 1.00 33.19 204 PHE X O 1
ATOM 1530 N N . ASN A 1 215 ? 5.947 23.765 68.235 1.00 33.86 205 ASN X N 1
ATOM 1531 C CA . ASN A 1 215 ? 6.563 23.227 69.446 1.00 34.36 205 ASN X CA 1
ATOM 1532 C C . ASN A 1 215 ? 5.591 22.604 70.462 1.00 34.85 205 ASN X C 1
ATOM 1533 O O . ASN A 1 215 ? 6.018 22.206 71.552 1.00 34.74 205 ASN X O 1
ATOM 1538 N N . ASN A 1 216 ? 4.311 22.492 70.088 1.00 35.20 206 ASN X N 1
ATOM 1539 C CA . ASN A 1 216 ? 3.291 21.813 70.899 1.00 35.50 206 ASN X CA 1
ATOM 1540 C C . ASN A 1 216 ? 2.876 20.459 70.318 1.00 35.16 206 ASN X C 1
ATOM 1541 O O . ASN A 1 216 ? 1.910 19.853 70.788 1.00 35.25 206 ASN X O 1
ATOM 1546 N N . GLY A 1 217 ? 3.605 19.993 69.307 1.00 34.69 207 GLY X N 1
ATOM 1547 C CA . GLY A 1 217 ? 3.323 18.721 68.660 1.00 34.80 207 GLY X CA 1
ATOM 1548 C C . GLY A 1 217 ? 2.371 18.773 67.475 1.00 34.76 207 GLY X C 1
ATOM 1549 O O . GLY A 1 217 ? 2.127 17.748 66.844 1.00 34.62 207 GLY X O 1
ATOM 1550 N N . THR A 1 218 ? 1.851 19.958 67.167 1.00 34.93 208 THR X N 1
ATOM 1551 C CA . THR A 1 218 ? 0.886 20.141 66.080 1.00 35.42 208 THR X CA 1
ATOM 1552 C C . THR A 1 218 ? 1.595 20.413 64.742 1.00 35.51 208 THR X C 1
ATOM 1553 O O . THR A 1 218 ? 2.710 20.938 64.708 1.00 35.15 208 THR X O 1
ATOM 1557 N N . VAL A 1 219 ? 0.936 20.020 63.654 1.00 35.93 209 VAL X N 1
ATOM 1558 C CA . VAL A 1 219 ? 1.424 20.220 62.289 1.00 36.11 209 VAL X CA 1
ATOM 1559 C C . VAL A 1 219 ? 0.261 20.629 61.404 1.00 36.73 209 VAL X C 1
ATOM 1560 O O . VAL A 1 219 ? -0.779 19.964 61.409 1.00 36.69 209 VAL X O 1
ATOM 1564 N N . GLN A 1 220 ? 0.437 21.710 60.647 1.00 37.18 210 GLN X N 1
ATOM 1565 C CA . GLN A 1 220 ? -0.567 22.167 59.697 1.00 37.64 210 GLN X CA 1
ATOM 1566 C C . GLN A 1 220 ? -0.027 22.127 58.279 1.00 38.04 210 GLN X C 1
ATOM 1567 O O . GLN A 1 220 ? 0.995 22.746 57.979 1.00 38.18 210 GLN X O 1
ATOM 1573 N N . ILE A 1 221 ? -0.726 21.410 57.409 1.00 38.51 211 ILE X N 1
ATOM 1574 C CA . ILE A 1 221 ? -0.418 21.421 55.988 1.00 38.91 211 ILE X CA 1
ATOM 1575 C C . ILE A 1 221 ? -1.353 22.398 55.293 1.00 39.63 211 ILE X C 1
ATOM 1576 O O . ILE A 1 221 ? -2.559 22.400 55.540 1.00 39.35 211 ILE X O 1
ATOM 1581 N N . SER A 1 222 ? -0.771 23.247 54.452 1.00 40.58 212 SER X N 1
ATOM 1582 C CA . SER A 1 222 ? -1.512 24.207 53.646 1.00 41.27 212 SER X CA 1
ATOM 1583 C C . SER A 1 222 ? -1.180 24.013 52.166 1.00 42.04 212 SER X C 1
ATOM 1584 O O . SER A 1 222 ? -0.200 23.360 51.816 1.00 41.85 212 SER X O 1
ATOM 1587 N N . GLU A 1 223 ? -2.017 24.571 51.303 1.00 43.10 213 GLU X N 1
ATOM 1588 C CA . GLU A 1 223 ? -1.841 24.451 49.864 1.00 44.03 213 GLU X CA 1
ATOM 1589 C C . GLU A 1 223 ? -1.096 25.682 49.373 1.00 44.18 213 GLU X C 1
ATOM 1590 O O . GLU A 1 223 ? -1.495 26.800 49.663 1.00 44.04 213 GLU X O 1
ATOM 1596 N N . LEU A 1 224 ? 0.004 25.475 48.659 1.00 44.58 214 LEU X N 1
ATOM 1597 C CA . LEU A 1 224 ? 0.712 26.577 48.015 1.00 44.95 214 LEU X CA 1
ATOM 1598 C C . LEU A 1 224 ? -0.132 27.076 46.850 1.00 45.24 214 LEU X C 1
ATOM 1599 O O . LEU A 1 224 ? -0.732 26.276 46.130 1.00 45.19 214 LEU X O 1
ATOM 1604 N N . SER A 1 225 ? -0.188 28.396 46.684 1.00 45.59 215 SER X N 1
ATOM 1605 C CA . SER A 1 225 ? -0.987 29.047 45.630 1.00 46.02 215 SER X CA 1
ATOM 1606 C C . SER A 1 225 ? -2.458 29.275 46.015 1.00 45.97 215 SER X C 1
ATOM 1607 O O . SER A 1 225 ? -3.117 30.156 45.456 1.00 46.18 215 SER X O 1
ATOM 1610 N N . THR A 1 226 ? -2.972 28.474 46.947 1.00 45.97 216 THR X N 1
ATOM 1611 C CA . THR A 1 226 ? -4.172 28.834 47.701 1.00 46.03 216 THR X CA 1
ATOM 1612 C C . THR A 1 226 ? -3.751 29.639 48.926 1.00 45.85 216 THR X C 1
ATOM 1613 O O . THR A 1 226 ? -4.307 30.700 49.220 1.00 45.92 216 THR X O 1
ATOM 1617 N N . LEU A 1 227 ? -2.740 29.106 49.614 1.00 45.72 217 LEU X N 1
ATOM 1618 C CA . LEU A 1 227 ? -2.307 29.533 50.944 1.00 45.46 217 LEU X CA 1
ATOM 1619 C C . LEU A 1 227 ? -3.381 29.326 52.006 1.00 45.69 217 LEU X C 1
ATOM 1620 O O . LEU A 1 227 ? -3.372 29.992 53.039 1.00 45.90 217 LEU X O 1
ATOM 1625 N N . ARG A 1 228 ? -4.287 28.379 51.769 1.00 45.93 218 ARG X N 1
ATOM 1626 C CA . ARG A 1 228 ? -5.333 28.069 52.738 1.00 46.16 218 ARG X CA 1
ATOM 1627 C C . ARG A 1 228 ? -5.046 26.730 53.408 1.00 45.66 218 ARG X C 1
ATOM 1628 O O . ARG A 1 228 ? -4.589 25.793 52.753 1.00 45.51 218 ARG X O 1
ATOM 1636 N N . PRO A 1 229 ? -5.289 26.650 54.718 1.00 45.22 219 PRO X N 1
ATOM 1637 C CA . PRO A 1 229 ? -5.178 25.385 55.447 1.00 44.89 219 PRO X CA 1
ATOM 1638 C C . PRO A 1 229 ? -5.977 24.264 54.794 1.00 44.64 219 PRO X C 1
ATOM 1639 O O . PRO A 1 229 ? -7.153 24.446 54.483 1.00 44.69 219 PRO X O 1
ATOM 1643 N N . LEU A 1 230 ? -5.324 23.133 54.566 1.00 44.29 220 LEU X N 1
ATOM 1644 C CA . LEU A 1 230 ? -6.004 21.918 54.159 1.00 44.06 220 LEU X CA 1
ATOM 1645 C C . LEU A 1 230 ? -6.455 21.160 55.408 1.00 44.10 220 LEU X C 1
ATOM 1646 O O . LEU A 1 230 ? -7.640 20.838 55.560 1.00 44.01 220 LEU X O 1
ATOM 1651 N N . TYR A 1 231 ? -5.507 20.892 56.307 1.00 43.79 221 TYR X N 1
ATOM 1652 C CA . TYR A 1 231 ? -5.793 20.151 57.532 1.00 43.57 221 TYR X CA 1
ATOM 1653 C C . TYR A 1 231 ? -4.660 20.274 58.555 1.00 43.94 221 TYR X C 1
ATOM 1654 O O . TYR A 1 231 ? -3.735 21.078 58.389 1.00 44.00 221 TYR X O 1
ATOM 1663 N N . ASN A 1 232 ? -4.757 19.484 59.622 1.00 44.06 222 ASN X N 1
ATOM 1664 C CA . ASN A 1 232 ? -3.740 19.450 60.667 1.00 44.20 222 ASN X CA 1
ATOM 1665 C C . ASN A 1 232 ? -3.900 18.238 61.588 1.00 44.00 222 ASN X C 1
ATOM 1666 O O . ASN A 1 232 ? -4.884 17.497 61.495 1.00 43.81 222 ASN X O 1
ATOM 1671 N N . PHE A 1 233 ? -2.926 18.036 62.472 1.00 43.77 223 PHE X N 1
ATOM 1672 C CA . PHE A 1 233 ? -2.972 16.932 63.429 1.00 43.58 223 PHE X CA 1
ATOM 1673 C C . PHE A 1 233 ? -1.992 17.105 64.586 1.00 43.66 223 PHE X C 1
ATOM 1674 O O . PHE A 1 233 ? -0.960 17.762 64.443 1.00 43.61 223 PHE X O 1
ATOM 1682 N N . GLU A 1 234 ? -2.330 16.494 65.725 1.00 43.59 224 GLU X N 1
ATOM 1683 C CA . GLU A 1 234 ? -1.504 16.524 66.929 1.00 43.44 224 GLU X CA 1
ATOM 1684 C C . GLU A 1 234 ? -0.949 15.128 67.204 1.00 43.48 224 GLU X C 1
ATOM 1685 O O . GLU A 1 234 ? 0.000 14.683 66.555 1.00 43.34 224 GLU X O 1
ATOM 1691 N N . ASN A 1 244 ? 4.071 17.087 72.380 1.00 35.50 234 ASN X N 1
ATOM 1692 C CA . ASN A 1 244 ? 5.470 17.495 72.441 1.00 35.51 234 ASN X CA 1
ATOM 1693 C C . ASN A 1 244 ? 6.010 17.922 71.081 1.00 35.25 234 ASN X C 1
ATOM 1694 O O . ASN A 1 244 ? 5.547 17.452 70.051 1.00 35.09 234 ASN X O 1
ATOM 1699 N N . SER A 1 245 ? 7.043 18.760 71.107 1.00 34.89 235 SER X N 1
ATOM 1700 C CA . SER A 1 245 ? 7.480 19.522 69.939 1.00 34.60 235 SER X CA 1
ATOM 1701 C C . SER A 1 245 ? 7.871 18.735 68.689 1.00 33.72 235 SER X C 1
ATOM 1702 O O . SER A 1 245 ? 8.496 17.684 68.761 1.00 33.79 235 SER X O 1
ATOM 1705 N N . ILE A 1 246 ? 7.510 19.301 67.543 1.00 32.82 236 ILE X N 1
ATOM 1706 C CA . ILE A 1 246 ? 7.963 18.844 66.235 1.00 31.99 236 ILE X CA 1
ATOM 1707 C C . ILE A 1 246 ? 9.336 19.484 66.012 1.00 31.51 236 ILE X C 1
ATOM 1708 O O . ILE A 1 246 ? 9.525 20.661 66.314 1.00 31.23 236 ILE X O 1
ATOM 1713 N N . ARG A 1 247 ? 10.293 18.709 65.507 1.00 30.95 237 ARG X N 1
ATOM 1714 C CA . ARG A 1 247 ? 11.650 19.204 65.251 1.00 30.87 237 ARG X CA 1
ATOM 1715 C C . ARG A 1 247 ? 11.968 19.329 63.760 1.00 30.61 237 ARG X C 1
ATOM 1716 O O . ARG A 1 247 ? 12.726 20.213 63.352 1.00 29.93 237 ARG X O 1
ATOM 1724 N N . SER A 1 248 ? 11.399 18.435 62.957 1.00 30.66 238 SER X N 1
ATOM 1725 C CA . SER A 1 248 ? 11.619 18.441 61.513 1.00 30.64 238 SER X CA 1
ATOM 1726 C C . SER A 1 248 ? 10.403 17.913 60.764 1.00 30.97 238 SER X C 1
ATOM 1727 O O . SER A 1 248 ? 9.665 17.049 61.251 1.00 30.61 238 SER X O 1
ATOM 1730 N N . VAL A 1 249 ? 10.224 18.445 59.561 1.00 31.26 239 VAL X N 1
ATOM 1731 C CA . VAL A 1 249 ? 9.079 18.162 58.709 1.00 31.56 239 VAL X CA 1
ATOM 1732 C C . VAL A 1 249 ? 9.587 18.134 57.271 1.00 31.61 239 VAL X C 1
ATOM 1733 O O . VAL A 1 249 ? 10.140 19.119 56.787 1.00 31.42 239 VAL X O 1
ATOM 1737 N N . LYS A 1 250 ? 9.435 16.994 56.606 1.00 31.96 240 LYS X N 1
ATOM 1738 C CA . LYS A 1 250 ? 9.984 16.802 55.269 1.00 32.44 240 LYS X CA 1
ATOM 1739 C C . LYS A 1 250 ? 9.020 16.013 54.398 1.00 33.35 240 LYS X C 1
ATOM 1740 O O . LYS A 1 250 ? 8.642 14.898 54.735 1.00 33.54 240 LYS X O 1
ATOM 1746 N N . PHE A 1 251 ? 8.605 16.609 53.287 1.00 34.21 241 PHE X N 1
ATOM 1747 C CA . PHE A 1 251 ? 7.882 15.882 52.255 1.00 34.72 241 PHE X CA 1
ATOM 1748 C C . PHE A 1 251 ? 8.862 14.987 51.519 1.00 35.71 241 PHE X C 1
ATOM 1749 O O . PHE A 1 251 ? 9.971 15.402 51.191 1.00 35.80 241 PHE X O 1
ATOM 1757 N N . SER A 1 252 ? 8.452 13.757 51.246 1.00 36.98 242 SER X N 1
ATOM 1758 C CA . SER A 1 252 ? 9.213 12.902 50.353 1.00 37.96 242 SER X CA 1
ATOM 1759 C C . SER A 1 252 ? 9.221 13.569 48.970 1.00 38.70 242 SER X C 1
ATOM 1760 O O . SER A 1 252 ? 8.294 14.316 48.644 1.00 38.53 242 SER X O 1
ATOM 1763 N N . PRO A 1 253 ? 10.279 13.346 48.188 1.00 39.88 243 PRO X N 1
ATOM 1764 C CA . PRO A 1 253 ? 10.400 13.930 46.843 1.00 40.93 243 PRO X CA 1
ATOM 1765 C C . PRO A 1 253 ? 9.143 13.760 45.977 1.00 42.19 243 PRO X C 1
ATOM 1766 O O . PRO A 1 253 ? 8.741 14.715 45.306 1.00 42.50 243 PRO X O 1
ATOM 1770 N N . GLN A 1 254 ? 8.542 12.569 46.004 1.00 43.35 244 GLN X N 1
ATOM 1771 C CA . GLN A 1 254 ? 7.260 12.313 45.336 1.00 44.42 244 GLN X CA 1
ATOM 1772 C C . GLN A 1 254 ? 6.220 13.363 45.727 1.00 44.47 244 GLN X C 1
ATOM 1773 O O . GLN A 1 254 ? 5.547 13.940 44.870 1.00 44.84 244 GLN X O 1
ATOM 1779 N N . GLY A 1 255 ? 6.099 13.591 47.031 1.00 44.50 245 GLY X N 1
ATOM 1780 C CA . GLY A 1 255 ? 5.156 14.546 47.583 1.00 44.32 245 GLY X CA 1
ATOM 1781 C C . GLY A 1 255 ? 3.979 13.835 48.221 1.00 44.15 245 GLY X C 1
ATOM 1782 O O . GLY A 1 255 ? 3.159 14.475 48.876 1.00 44.21 245 GLY X O 1
ATOM 1783 N N . SER A 1 256 ? 3.917 12.514 48.033 1.00 43.75 246 SER X N 1
ATOM 1784 C CA . SER A 1 256 ? 2.816 11.671 48.505 1.00 43.14 246 SER X CA 1
ATOM 1785 C C . SER A 1 256 ? 2.953 11.205 49.969 1.00 42.31 246 SER X C 1
ATOM 1786 O O . SER A 1 256 ? 2.032 10.589 50.515 1.00 42.26 246 SER X O 1
ATOM 1789 N N . LEU A 1 257 ? 4.089 11.507 50.597 1.00 41.23 247 LEU X N 1
ATOM 1790 C CA . LEU A 1 257 ? 4.356 11.118 51.987 1.00 40.32 247 LEU X CA 1
ATOM 1791 C C . LEU A 1 257 ? 5.042 12.248 52.759 1.00 39.34 247 LEU X C 1
ATOM 1792 O O . LEU A 1 257 ? 5.866 12.972 52.206 1.00 39.05 247 LEU X O 1
ATOM 1797 N N . LEU A 1 258 ? 4.696 12.379 54.039 1.00 38.12 248 LEU X N 1
ATOM 1798 C CA . LEU A 1 258 ? 5.251 13.405 54.921 1.00 37.11 248 LEU X CA 1
ATOM 1799 C C . LEU A 1 258 ? 5.836 12.749 56.170 1.00 36.38 248 LEU X C 1
ATOM 1800 O O . LEU A 1 258 ? 5.111 12.114 56.928 1.00 36.31 248 LEU X O 1
ATOM 1805 N N . ALA A 1 259 ? 7.143 12.913 56.372 1.00 35.58 249 ALA X N 1
ATOM 1806 C CA . ALA A 1 259 ? 7.840 12.404 57.551 1.00 35.00 249 ALA X CA 1
ATOM 1807 C C . ALA A 1 259 ? 7.975 13.495 58.614 1.00 34.56 249 ALA X C 1
ATOM 1808 O O . ALA A 1 259 ? 8.337 14.628 58.308 1.00 34.88 249 ALA X O 1
ATOM 1810 N N . ILE A 1 260 ? 7.719 13.138 59.867 1.00 33.87 250 ILE X N 1
ATOM 1811 C CA . ILE A 1 260 ? 7.660 14.109 60.958 1.00 33.47 250 ILE X CA 1
ATOM 1812 C C . ILE A 1 260 ? 8.439 13.614 62.172 1.00 33.11 250 ILE X C 1
ATOM 1813 O O . ILE A 1 260 ? 8.153 12.555 62.723 1.00 32.80 250 ILE X O 1
ATOM 1818 N N . ALA A 1 261 ? 9.448 14.388 62.556 1.00 32.75 251 ALA X N 1
ATOM 1819 C CA . ALA A 1 261 ? 10.248 14.121 63.741 1.00 32.47 251 ALA X CA 1
ATOM 1820 C C . ALA A 1 261 ? 9.630 14.884 64.904 1.00 32.56 251 ALA X C 1
ATOM 1821 O O . ALA A 1 261 ? 9.309 16.062 64.763 1.00 32.36 251 ALA X O 1
ATOM 1823 N N . HIS A 1 262 ? 9.448 14.216 66.041 1.00 32.71 252 HIS X N 1
ATOM 1824 C CA . HIS A 1 262 ? 8.836 14.849 67.215 1.00 32.96 252 HIS X CA 1
ATOM 1825 C C . HIS A 1 262 ? 9.286 14.239 68.545 1.00 33.37 252 HIS X C 1
ATOM 1826 O O . HIS A 1 262 ? 9.522 13.039 68.643 1.00 32.85 252 HIS X O 1
ATOM 1833 N N . ASP A 1 263 ? 9.399 15.090 69.562 1.00 34.25 253 ASP X N 1
ATOM 1834 C CA . ASP A 1 263 ? 9.765 14.665 70.916 1.00 35.04 253 ASP X CA 1
ATOM 1835 C C . ASP A 1 263 ? 8.630 13.903 71.583 1.00 35.90 253 ASP X C 1
ATOM 1836 O O . ASP A 1 263 ? 7.465 14.137 71.293 1.00 35.70 253 ASP X O 1
ATOM 1841 N N . SER A 1 264 ? 8.987 12.999 72.487 1.00 37.34 254 SER X N 1
ATOM 1842 C CA . SER A 1 264 ? 8.021 12.145 73.168 1.00 38.23 254 SER X CA 1
ATOM 1843 C C . SER A 1 264 ? 8.673 11.507 74.389 1.00 39.05 254 SER X C 1
ATOM 1844 O O . SER A 1 264 ? 9.330 10.467 74.283 1.00 38.98 254 SER X O 1
ATOM 1847 N N . ASN A 1 265 ? 8.490 12.148 75.543 1.00 40.02 255 ASN X N 1
ATOM 1848 C CA . ASN A 1 265 ? 9.000 11.649 76.821 1.00 40.73 255 ASN X CA 1
ATOM 1849 C C . ASN A 1 265 ? 10.507 11.343 76.808 1.00 40.64 255 ASN X C 1
ATOM 1850 O O . ASN A 1 265 ? 10.935 10.263 77.222 1.00 40.98 255 ASN X O 1
ATOM 1855 N N . SER A 1 266 ? 11.297 12.303 76.321 1.00 40.35 256 SER X N 1
ATOM 1856 C CA . SER A 1 266 ? 12.769 12.221 76.297 1.00 40.09 256 SER X CA 1
ATOM 1857 C C . SER A 1 266 ? 13.352 11.443 75.104 1.00 39.57 256 SER X C 1
ATOM 1858 O O . SER A 1 266 ? 14.565 11.477 74.874 1.00 39.47 256 SER X O 1
ATOM 1861 N N . PHE A 1 267 ? 12.496 10.748 74.358 1.00 39.01 257 PHE X N 1
ATOM 1862 C CA . PHE A 1 267 ? 12.904 10.007 73.166 1.00 38.45 257 PHE X CA 1
ATOM 1863 C C . PHE A 1 267 ? 12.508 10.784 71.914 1.00 37.65 257 PHE X C 1
ATOM 1864 O O . PHE A 1 267 ? 11.777 11.769 71.995 1.00 37.14 257 PHE X O 1
ATOM 1872 N N . GLY A 1 268 ? 13.002 10.337 70.764 1.00 36.87 258 GLY X N 1
ATOM 1873 C CA . GLY A 1 268 ? 12.687 10.948 69.483 1.00 36.51 258 GLY X CA 1
ATOM 1874 C C . GLY A 1 268 ? 11.904 9.981 68.609 1.00 36.23 258 GLY X C 1
ATOM 1875 O O . GLY A 1 268 ? 12.320 8.836 68.438 1.00 35.99 258 GLY X O 1
ATOM 1876 N N . CYS A 1 269 ? 10.777 10.445 68.066 1.00 35.60 259 CYS X N 1
ATOM 1877 C CA . CYS A 1 269 ? 9.865 9.622 67.269 1.00 35.47 259 CYS X CA 1
ATOM 1878 C C . CYS A 1 269 ? 9.747 10.133 65.834 1.00 35.25 259 CYS X C 1
ATOM 1879 O O . CYS A 1 269 ? 9.769 11.338 65.590 1.00 35.05 259 CYS X O 1
ATOM 1882 N N . ILE A 1 270 ? 9.613 9.204 64.893 1.00 35.09 260 ILE X N 1
ATOM 1883 C CA . ILE A 1 270 ? 9.260 9.523 63.516 1.00 35.14 260 ILE X CA 1
ATOM 1884 C C . ILE A 1 270 ? 7.876 8.966 63.231 1.00 35.07 260 ILE X C 1
ATOM 1885 O O . ILE A 1 270 ? 7.628 7.787 63.449 1.00 35.14 260 ILE X O 1
ATOM 1890 N N . THR A 1 271 ? 6.987 9.818 62.732 1.00 35.18 261 THR X N 1
ATOM 1891 C CA . THR A 1 271 ? 5.663 9.405 62.298 1.00 35.12 261 THR X CA 1
ATOM 1892 C C . THR A 1 271 ? 5.479 9.788 60.836 1.00 35.59 261 THR X C 1
ATOM 1893 O O . THR A 1 271 ? 5.723 10.933 60.438 1.00 35.39 261 THR X O 1
ATOM 1897 N N . LEU A 1 272 ? 5.065 8.809 60.040 1.00 36.04 262 LEU X N 1
ATOM 1898 C CA . LEU A 1 272 ? 4.767 9.004 58.630 1.00 36.37 262 LEU X CA 1
ATOM 1899 C C . LEU A 1 272 ? 3.281 9.303 58.442 1.00 37.26 262 LEU X C 1
ATOM 1900 O O . LEU A 1 272 ? 2.429 8.781 59.172 1.00 37.37 262 LEU X O 1
ATOM 1905 N N . TYR A 1 273 ? 2.981 10.165 57.475 1.00 38.13 263 TYR X N 1
ATOM 1906 C CA . TYR A 1 273 ? 1.609 10.550 57.172 1.00 38.84 263 TYR X CA 1
ATOM 1907 C C . TYR A 1 273 ? 1.387 10.569 55.670 1.00 39.79 263 TYR X C 1
ATOM 1908 O O . TYR A 1 273 ? 2.198 11.097 54.914 1.00 39.58 263 TYR X O 1
ATOM 1917 N N . GLU A 1 274 ? 0.275 9.981 55.251 1.00 41.04 264 GLU X N 1
ATOM 1918 C CA . GLU A 1 274 ? -0.184 10.063 53.875 1.00 42.10 264 GLU X CA 1
ATOM 1919 C C . GLU A 1 274 ? -0.668 11.500 53.649 1.00 43.17 264 GLU X C 1
ATOM 1920 O O . GLU A 1 274 ? -1.275 12.101 54.541 1.00 43.32 264 GLU X O 1
ATOM 1926 N N . THR A 1 275 ? -0.389 12.044 52.466 1.00 44.42 265 THR X N 1
ATOM 1927 C CA . THR A 1 275 ? -0.569 13.474 52.204 1.00 45.57 265 THR X CA 1
ATOM 1928 C C . THR A 1 275 ? -1.677 13.773 51.179 1.00 46.43 265 THR X C 1
ATOM 1929 O O . THR A 1 275 ? -1.453 13.840 49.969 1.00 46.90 265 THR X O 1
ATOM 1933 N N . GLU A 1 276 ? -2.877 13.972 51.700 1.00 47.30 266 GLU X N 1
ATOM 1934 C CA . GLU A 1 276 ? -4.070 14.230 50.895 1.00 47.79 266 GLU X CA 1
ATOM 1935 C C . GLU A 1 276 ? -5.185 14.495 51.890 1.00 47.69 266 GLU X C 1
ATOM 1936 O O . GLU A 1 276 ? -5.878 15.514 51.805 1.00 47.86 266 GLU X O 1
ATOM 1942 N N . PHE A 1 277 ? -5.329 13.574 52.843 1.00 47.45 267 PHE X N 1
ATOM 1943 C CA . PHE A 1 277 ? -6.244 13.729 53.966 1.00 47.37 267 PHE X CA 1
ATOM 1944 C C . PHE A 1 277 ? -5.517 13.929 55.307 1.00 46.77 267 PHE X C 1
ATOM 1945 O O . PHE A 1 277 ? -6.099 14.457 56.252 1.00 46.91 267 PHE X O 1
ATOM 1953 N N . GLY A 1 278 ? -4.250 13.523 55.382 1.00 46.05 268 GLY X N 1
ATOM 1954 C CA . GLY A 1 278 ? -3.444 13.711 56.581 1.00 45.39 268 GLY X CA 1
ATOM 1955 C C . GLY A 1 278 ? -3.490 12.547 57.553 1.00 44.63 268 GLY X C 1
ATOM 1956 O O . GLY A 1 278 ? -3.142 12.700 58.725 1.00 44.60 268 GLY X O 1
ATOM 1957 N N . GLU A 1 279 ? -3.922 11.385 57.071 1.00 43.86 269 GLU X N 1
ATOM 1958 C CA . GLU A 1 279 ? -3.999 10.186 57.902 1.00 43.19 269 GLU X CA 1
ATOM 1959 C C . GLU A 1 279 ? -2.592 9.691 58.238 1.00 43.00 269 GLU X C 1
ATOM 1960 O O . GLU A 1 279 ? -1.735 9.603 57.360 1.00 42.90 269 GLU X O 1
ATOM 1966 N N . ARG A 1 280 ? -2.356 9.372 59.507 1.00 42.74 270 ARG X N 1
ATOM 1967 C CA . ARG A 1 280 ? -1.127 8.689 59.893 1.00 42.70 270 ARG X CA 1
ATOM 1968 C C . ARG A 1 280 ? -1.174 7.298 59.284 1.00 42.02 270 ARG X C 1
ATOM 1969 O O . ARG A 1 280 ? -2.155 6.574 59.470 1.00 42.05 270 ARG X O 1
ATOM 1977 N N . ILE A 1 281 ? -0.135 6.935 58.539 1.00 41.30 271 ILE X N 1
ATOM 1978 C CA . ILE A 1 281 ? -0.046 5.594 57.958 1.00 40.66 271 ILE X CA 1
ATOM 1979 C C . ILE A 1 281 ? 1.010 4.712 58.615 1.00 40.41 271 ILE X C 1
ATOM 1980 O O . ILE A 1 281 ? 1.042 3.508 58.368 1.00 40.24 271 ILE X O 1
ATOM 1985 N N . GLY A 1 282 ? 1.880 5.303 59.432 1.00 40.21 272 GLY X N 1
ATOM 1986 C CA . GLY A 1 282 ? 2.924 4.537 60.090 1.00 39.95 272 GLY X CA 1
ATOM 1987 C C . GLY A 1 282 ? 3.951 5.325 60.882 1.00 39.95 272 GLY X C 1
ATOM 1988 O O . GLY A 1 282 ? 3.814 6.524 61.101 1.00 39.69 272 GLY X O 1
ATOM 1989 N N . SER A 1 283 ? 4.980 4.618 61.334 1.00 40.08 273 SER X N 1
ATOM 1990 C CA . SER A 1 283 ? 6.064 5.212 62.106 1.00 40.21 273 SER X CA 1
ATOM 1991 C C . SER A 1 283 ? 7.336 4.384 61.947 1.00 40.49 273 SER X C 1
ATOM 1992 O O . SER A 1 283 ? 7.310 3.294 61.378 1.00 40.55 273 SER X O 1
ATOM 1995 N N . LEU A 1 284 ? 8.449 4.921 62.431 1.00 40.86 274 LEU X N 1
ATOM 1996 C CA . LEU A 1 284 ? 9.745 4.261 62.327 1.00 41.07 274 LEU X CA 1
ATOM 1997 C C . LEU A 1 284 ? 10.345 4.138 63.719 1.00 41.70 274 LEU X C 1
ATOM 1998 O O . LEU A 1 284 ? 10.450 5.133 64.447 1.00 41.40 274 LEU X O 1
ATOM 2003 N N . SER A 1 285 ? 10.718 2.913 64.087 1.00 42.37 275 SER X N 1
ATOM 2004 C CA . SER A 1 285 ? 11.265 2.632 65.410 1.00 43.19 275 SER X CA 1
ATOM 2005 C C . SER A 1 285 ? 12.241 1.453 65.408 1.00 43.82 275 SER X C 1
ATOM 2006 O O . SER A 1 285 ? 12.283 0.660 64.463 1.00 43.85 275 SER X O 1
ATOM 2009 N N . VAL A 1 286 ? 13.028 1.368 66.478 1.00 44.70 276 VAL X N 1
ATOM 2010 C CA . VAL A 1 286 ? 14.021 0.309 66.677 1.00 45.35 276 VAL X CA 1
ATOM 2011 C C . VAL A 1 286 ? 14.945 0.160 65.469 1.00 45.58 276 VAL X C 1
ATOM 2012 O O . VAL A 1 286 ? 16.060 0.686 65.467 1.00 46.15 276 VAL X O 1
ATOM 2016 N N . PHE A 1 298 ? 10.222 3.802 69.549 1.00 39.64 288 PHE X N 1
ATOM 2017 C CA . PHE A 1 298 ? 10.786 5.105 69.209 1.00 39.67 288 PHE X CA 1
ATOM 2018 C C . PHE A 1 298 ? 11.924 4.957 68.203 1.00 38.67 288 PHE X C 1
ATOM 2019 O O . PHE A 1 298 ? 12.550 3.903 68.122 1.00 38.62 288 PHE X O 1
ATOM 2027 N N . ALA A 1 299 ? 12.184 6.024 67.448 1.00 37.62 289 ALA X N 1
ATOM 2028 C CA . ALA A 1 299 ? 13.201 6.027 66.394 1.00 36.75 289 ALA X CA 1
ATOM 2029 C C . ALA A 1 299 ? 14.624 6.181 66.934 1.00 36.11 289 ALA X C 1
ATOM 2030 O O . ALA A 1 299 ? 15.539 5.502 66.465 1.00 36.04 289 ALA X O 1
ATOM 2032 N N . HIS A 1 300 ? 14.797 7.095 67.890 1.00 35.14 290 HIS X N 1
ATOM 2033 C CA . HIS A 1 300 ? 16.090 7.382 68.518 1.00 34.54 290 HIS X CA 1
ATOM 2034 C C . HIS A 1 300 ? 15.935 7.450 70.032 1.00 34.29 290 HIS X C 1
ATOM 2035 O O . HIS A 1 300 ? 14.911 7.920 70.532 1.00 34.15 290 HIS X O 1
ATOM 2042 N N . SER A 1 301 ? 16.964 7.023 70.762 1.00 34.06 291 SER X N 1
ATOM 2043 C CA . SER A 1 301 ? 16.941 7.074 72.228 1.00 33.96 291 SER X CA 1
ATOM 2044 C C . SER A 1 301 ? 16.969 8.511 72.770 1.00 33.54 291 SER X C 1
ATOM 2045 O O . SER A 1 301 ? 16.681 8.742 73.945 1.00 34.05 291 SER X O 1
ATOM 2048 N N . SER A 1 302 ? 17.336 9.466 71.921 1.00 32.73 292 SER X N 1
ATOM 2049 C CA . SER A 1 302 ? 17.171 10.886 72.226 1.00 32.12 292 SER X CA 1
ATOM 2050 C C . SER A 1 302 ? 16.479 11.591 71.052 1.00 31.45 292 SER X C 1
ATOM 2051 O O . SER A 1 302 ? 16.041 10.939 70.103 1.00 31.40 292 SER X O 1
ATOM 2054 N N . TRP A 1 303 ? 16.380 12.915 71.113 1.00 30.68 293 TRP X N 1
ATOM 2055 C CA . TRP A 1 303 ? 15.623 13.676 70.120 1.00 30.27 293 TRP X CA 1
ATOM 2056 C C . TRP A 1 303 ? 16.019 13.354 68.677 1.00 29.32 293 TRP X C 1
ATOM 2057 O O . TRP A 1 303 ? 17.191 13.152 68.367 1.00 29.13 293 TRP X O 1
ATOM 2068 N N . VAL A 1 304 ? 15.025 13.296 67.804 1.00 28.15 294 VAL X N 1
ATOM 2069 C CA . VAL A 1 304 ? 15.263 13.314 66.369 1.00 27.55 294 VAL X CA 1
ATOM 2070 C C . VAL A 1 304 ? 15.332 14.774 65.923 1.00 26.54 294 VAL X C 1
ATOM 2071 O O . VAL A 1 304 ? 14.310 15.441 65.841 1.00 26.38 294 VAL X O 1
ATOM 2075 N N . MET A 1 305 ? 16.538 15.250 65.635 1.00 25.62 295 MET X N 1
ATOM 2076 C CA . MET A 1 305 ? 16.794 16.673 65.395 1.00 24.99 295 MET X CA 1
ATOM 2077 C C . MET A 1 305 ? 16.502 17.117 63.970 1.00 25.33 295 MET X C 1
ATOM 2078 O O . MET A 1 305 ? 16.115 18.263 63.739 1.00 25.29 295 MET X O 1
ATOM 2083 N N . SER A 1 306 ? 16.707 16.221 63.012 1.00 25.71 296 SER X N 1
ATOM 2084 C CA . SER A 1 306 ? 16.482 16.564 61.615 1.00 26.25 296 SER X CA 1
ATOM 2085 C C . SER A 1 306 ? 16.233 15.348 60.733 1.00 26.73 296 SER X C 1
ATOM 2086 O O . SER A 1 306 ? 16.664 14.243 61.035 1.00 26.62 296 SER X O 1
ATOM 2089 N N . LEU A 1 307 ? 15.533 15.586 59.633 1.00 27.74 297 LEU X N 1
ATOM 2090 C CA . LEU A 1 307 ? 15.205 14.551 58.664 1.00 28.60 297 LEU X CA 1
ATOM 2091 C C . LEU A 1 307 ? 15.722 14.935 57.288 1.00 29.46 297 LEU X C 1
ATOM 2092 O O . LEU A 1 307 ? 15.853 16.119 56.972 1.00 29.20 297 LEU X O 1
ATOM 2097 N N . SER A 1 308 ? 16.021 13.924 56.475 1.00 30.57 298 SER X N 1
ATOM 2098 C CA . SER A 1 308 ? 16.393 14.138 55.084 1.00 31.36 298 SER X CA 1
ATOM 2099 C C . SER A 1 308 ? 16.111 12.905 54.227 1.00 32.36 298 SER X C 1
ATOM 2100 O O . SER A 1 308 ? 16.734 11.859 54.409 1.00 32.33 298 SER X O 1
ATOM 2103 N N . PHE A 1 309 ? 15.151 13.035 53.311 1.00 33.34 299 PHE X N 1
ATOM 2104 C CA . PHE A 1 309 ? 14.892 12.019 52.291 1.00 34.27 299 PHE X CA 1
ATOM 2105 C C . PHE A 1 309 ? 15.998 12.034 51.250 1.00 35.32 299 PHE X C 1
ATOM 2106 O O . PHE A 1 309 ? 16.465 13.094 50.842 1.00 35.44 299 PHE X O 1
ATOM 2114 N N . ASN A 1 310 ? 16.398 10.852 50.800 1.00 36.85 300 ASN X N 1
ATOM 2115 C CA . ASN A 1 310 ? 17.249 10.745 49.629 1.00 37.99 300 ASN X CA 1
ATOM 2116 C C . ASN A 1 310 ? 16.442 11.150 48.387 1.00 38.82 300 ASN X C 1
ATOM 2117 O O . ASN A 1 310 ? 15.250 11.455 48.481 1.00 38.83 300 ASN X O 1
ATOM 2122 N N . ASP A 1 311 ? 17.095 11.159 47.234 1.00 39.88 301 ASP X N 1
ATOM 2123 C CA . ASP A 1 311 ? 16.497 11.694 46.015 1.00 40.92 301 ASP X CA 1
ATOM 2124 C C . ASP A 1 311 ? 15.319 10.853 45.522 1.00 40.95 301 ASP X C 1
ATOM 2125 O O . ASP A 1 311 ? 14.304 11.401 45.099 1.00 40.93 301 ASP X O 1
ATOM 2130 N N . SER A 1 312 ? 15.461 9.530 45.582 1.00 41.34 302 SER X N 1
ATOM 2131 C CA . SER A 1 312 ? 14.402 8.613 45.153 1.00 41.66 302 SER X CA 1
ATOM 2132 C C . SER A 1 312 ? 13.197 8.621 46.094 1.00 41.81 302 SER X C 1
ATOM 2133 O O . SER A 1 312 ? 12.095 8.243 45.699 1.00 41.99 302 SER X O 1
ATOM 2136 N N . GLY A 1 313 ? 13.412 9.041 47.338 1.00 41.72 303 GLY X N 1
ATOM 2137 C CA . GLY A 1 313 ? 12.372 9.007 48.351 1.00 41.63 303 GLY X CA 1
ATOM 2138 C C . GLY A 1 313 ? 12.228 7.638 48.991 1.00 41.48 303 GLY X C 1
ATOM 2139 O O . GLY A 1 313 ? 11.296 7.416 49.766 1.00 41.71 303 GLY X O 1
ATOM 2140 N N . GLU A 1 314 ? 13.156 6.732 48.677 1.00 41.13 304 GLU X N 1
ATOM 2141 C CA . GLU A 1 314 ? 13.145 5.364 49.196 1.00 40.93 304 GLU X CA 1
ATOM 2142 C C . GLU A 1 314 ? 13.798 5.279 50.569 1.00 40.12 304 GLU X C 1
ATOM 2143 O O . GLU A 1 314 ? 13.423 4.441 51.389 1.00 40.12 304 GLU X O 1
ATOM 2149 N N . THR A 1 315 ? 14.817 6.108 50.787 1.00 38.89 305 THR X N 1
ATOM 2150 C CA . THR A 1 315 ? 15.551 6.128 52.045 1.00 37.80 305 THR X CA 1
ATOM 2151 C C . THR A 1 315 ? 15.327 7.441 52.772 1.00 36.84 305 THR X C 1
ATOM 2152 O O . THR A 1 315 ? 15.149 8.489 52.155 1.00 36.95 305 THR X O 1
ATOM 2156 N N . LEU A 1 316 ? 15.348 7.359 54.095 1.00 35.56 306 LEU X N 1
ATOM 2157 C CA . LEU A 1 316 ? 15.100 8.483 54.974 1.00 34.48 306 LEU X CA 1
ATOM 2158 C C . LEU A 1 316 ? 16.179 8.452 56.057 1.00 33.58 306 LEU X C 1
ATOM 2159 O O . LEU A 1 316 ? 16.343 7.445 56.742 1.00 33.37 306 LEU X O 1
ATOM 2164 N N . CYS A 1 317 ? 16.939 9.538 56.183 1.00 32.53 307 CYS X N 1
ATOM 2165 C CA . CYS A 1 317 ? 17.974 9.645 57.210 1.00 31.23 307 CYS X CA 1
ATOM 2166 C C . CYS A 1 317 ? 17.478 10.458 58.394 1.00 30.93 307 CYS X C 1
ATOM 2167 O O . CYS A 1 317 ? 16.986 11.574 58.236 1.00 30.54 307 CYS X O 1
ATOM 2170 N N . SER A 1 318 ? 17.631 9.883 59.580 1.00 30.19 308 SER X N 1
ATOM 2171 C CA . SER A 1 318 ? 17.310 10.538 60.831 1.00 29.50 308 SER X CA 1
ATOM 2172 C C . SER A 1 318 ? 18.614 10.991 61.480 1.00 28.86 308 SER X C 1
ATOM 2173 O O . SER A 1 318 ? 19.557 10.206 61.588 1.00 28.98 308 SER X O 1
ATOM 2176 N N . ALA A 1 319 ? 18.670 12.263 61.870 1.00 27.77 309 ALA X N 1
ATOM 2177 C CA . ALA A 1 319 ? 19.771 12.806 62.659 1.00 27.10 309 ALA X CA 1
ATOM 2178 C C . ALA A 1 319 ? 19.301 12.867 64.103 1.00 26.51 309 ALA X C 1
ATOM 2179 O O . ALA A 1 319 ? 18.257 13.444 64.386 1.00 26.05 309 ALA X O 1
ATOM 2181 N N . GLY A 1 320 ? 20.081 12.280 65.004 1.00 26.13 310 GLY X N 1
ATOM 2182 C CA . GLY A 1 320 ? 19.696 12.121 66.391 1.00 26.07 310 GLY X CA 1
ATOM 2183 C C . GLY A 1 320 ? 20.628 12.821 67.365 1.00 26.26 310 GLY X C 1
ATOM 2184 O O . GLY A 1 320 ? 21.840 12.924 67.138 1.00 26.00 310 GLY X O 1
ATOM 2185 N N . TRP A 1 321 ? 20.043 13.301 68.458 1.00 26.34 311 TRP X N 1
ATOM 2186 C CA . TRP A 1 321 ? 20.768 13.961 69.533 1.00 26.42 311 TRP X CA 1
ATOM 2187 C C . TRP A 1 321 ? 21.578 12.916 70.306 1.00 26.77 311 TRP X C 1
ATOM 2188 O O . TRP A 1 321 ? 22.508 13.254 71.025 1.00 26.49 311 TRP X O 1
ATOM 2199 N N . ASP A 1 322 ? 21.209 11.644 70.146 1.00 27.14 312 ASP X N 1
ATOM 2200 C CA . ASP A 1 322 ? 22.027 10.519 70.623 1.00 27.64 312 ASP X CA 1
ATOM 2201 C C . ASP A 1 322 ? 23.325 10.315 69.820 1.00 27.85 312 ASP X C 1
ATOM 2202 O O . ASP A 1 322 ? 24.062 9.362 70.060 1.00 27.74 312 ASP X O 1
ATOM 2207 N N . GLY A 1 323 ? 23.591 11.207 68.872 1.00 28.18 313 GLY X N 1
ATOM 2208 C CA . GLY A 1 323 ? 24.789 11.148 68.056 1.00 28.64 313 GLY X CA 1
ATOM 2209 C C . GLY A 1 323 ? 24.759 10.104 66.960 1.00 28.97 313 GLY X C 1
ATOM 2210 O O . GLY A 1 323 ? 25.802 9.647 66.530 1.00 29.33 313 GLY X O 1
ATOM 2211 N N . LYS A 1 324 ? 23.573 9.739 66.489 1.00 29.49 314 LYS X N 1
ATOM 2212 C CA . LYS A 1 324 ? 23.439 8.711 65.461 1.00 29.73 314 LYS X CA 1
ATOM 2213 C C . LYS A 1 324 ? 22.773 9.259 64.202 1.00 29.54 314 LYS X C 1
ATOM 2214 O O . LYS A 1 324 ? 21.872 10.087 64.285 1.00 29.12 314 LYS X O 1
ATOM 2220 N N . LEU A 1 325 ? 23.245 8.787 63.051 1.00 29.75 315 LEU X N 1
ATOM 2221 C CA . LEU A 1 325 ? 22.563 8.934 61.766 1.00 30.24 315 LEU X CA 1
ATOM 2222 C C . LEU A 1 325 ? 21.960 7.582 61.351 1.00 31.23 315 LEU X C 1
ATOM 2223 O O . LEU A 1 325 ? 22.681 6.719 60.851 1.00 31.39 315 LEU X O 1
ATOM 2228 N N . ARG A 1 326 ? 20.656 7.398 61.560 1.00 32.31 316 ARG X N 1
ATOM 2229 C CA . ARG A 1 326 ? 19.976 6.155 61.171 1.00 33.35 316 ARG X CA 1
ATOM 2230 C C . ARG A 1 326 ? 19.233 6.307 59.849 1.00 34.21 316 ARG X C 1
ATOM 2231 O O . ARG A 1 326 ? 18.558 7.302 59.620 1.00 34.49 316 ARG X O 1
ATOM 2239 N N . PHE A 1 327 ? 19.349 5.297 58.997 1.00 35.21 317 PHE X N 1
ATOM 2240 C CA . PHE A 1 327 ? 18.726 5.291 57.682 1.00 35.99 317 PHE X CA 1
ATOM 2241 C C . PHE A 1 327 ? 17.562 4.309 57.698 1.00 37.10 317 PHE X C 1
ATOM 2242 O O . PHE A 1 327 ? 17.680 3.225 58.271 1.00 37.65 317 PHE X O 1
ATOM 2250 N N . TRP A 1 328 ? 16.448 4.698 57.079 1.00 38.05 318 TRP X N 1
ATOM 2251 C CA . TRP A 1 328 ? 15.208 3.926 57.097 1.00 38.85 318 TRP X CA 1
ATOM 2252 C C . TRP A 1 328 ? 14.698 3.682 55.679 1.00 39.89 318 TRP X C 1
ATOM 2253 O O . TRP A 1 328 ? 14.560 4.623 54.903 1.00 40.03 318 TRP X O 1
ATOM 2264 N N . ASP A 1 329 ? 14.415 2.426 55.344 1.00 41.21 319 ASP X N 1
ATOM 2265 C CA . ASP A 1 329 ? 13.680 2.102 54.127 1.00 42.19 319 ASP X CA 1
ATOM 2266 C C . ASP A 1 329 ? 12.233 2.522 54.356 1.00 43.18 319 ASP X C 1
ATOM 2267 O O . ASP A 1 329 ? 11.579 2.045 55.285 1.00 43.23 319 ASP X O 1
ATOM 2272 N N . VAL A 1 330 ? 11.748 3.421 53.508 1.00 44.42 320 VAL X N 1
ATOM 2273 C CA . VAL A 1 330 ? 10.474 4.099 53.716 1.00 45.53 320 VAL X CA 1
ATOM 2274 C C . VAL A 1 330 ? 9.281 3.158 53.522 1.00 46.53 320 VAL X C 1
ATOM 2275 O O . VAL A 1 330 ? 8.339 3.162 5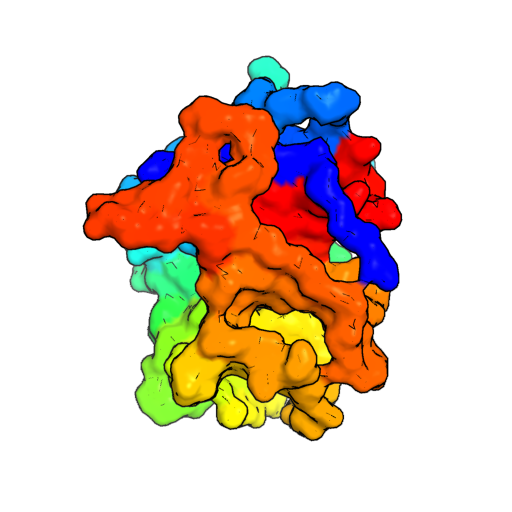4.323 1.00 46.66 320 VAL X O 1
ATOM 2279 N N . LYS A 1 331 ? 9.332 2.349 52.469 1.00 47.66 321 LYS X N 1
ATOM 2280 C CA . LYS A 1 331 ? 8.202 1.487 52.108 1.00 48.59 321 LYS X CA 1
ATOM 2281 C C . LYS A 1 331 ? 7.929 0.399 53.151 1.00 48.88 321 LYS X C 1
ATOM 2282 O O . LYS A 1 331 ? 6.775 0.163 53.507 1.00 49.06 321 LYS X O 1
ATOM 2288 N N . THR A 1 332 ? 8.988 -0.238 53.647 1.00 49.29 322 THR X N 1
ATOM 2289 C CA . TH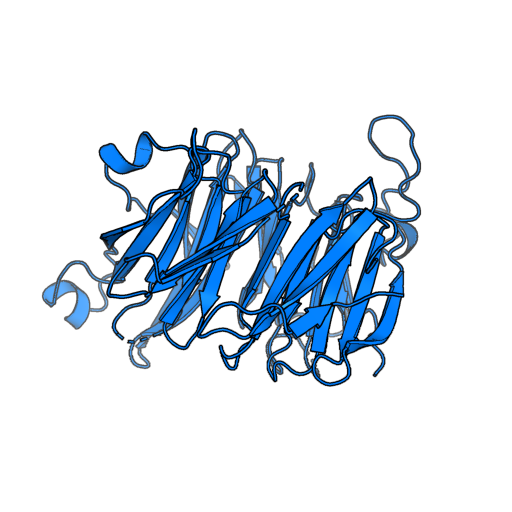R A 1 332 ? 8.862 -1.287 54.663 1.00 49.50 322 THR X CA 1
ATOM 2290 C C . THR A 1 332 ? 8.945 -0.730 56.089 1.00 49.50 322 THR X C 1
ATOM 2291 O O . THR A 1 332 ? 8.763 -1.473 57.058 1.00 49.49 322 THR X O 1
ATOM 2295 N N . LYS A 1 333 ? 9.227 0.567 56.207 1.00 49.33 323 LYS X N 1
ATOM 2296 C CA . LYS A 1 333 ? 9.377 1.247 57.496 1.00 49.26 323 LYS X CA 1
ATOM 2297 C C . LYS A 1 333 ? 10.462 0.630 58.391 1.00 48.85 323 LYS X C 1
ATOM 2298 O O . LYS A 1 333 ? 10.389 0.701 59.618 1.00 49.03 323 LYS X O 1
ATOM 2304 N N . GLU A 1 334 ? 11.486 0.063 57.764 1.00 48.41 324 GLU X N 1
ATOM 2305 C CA . GLU A 1 334 ? 12.495 -0.724 58.459 1.00 47.99 324 GLU X CA 1
ATOM 2306 C C . GLU A 1 334 ? 13.872 -0.060 58.434 1.00 47.13 324 GLU X C 1
ATOM 2307 O O . GLU A 1 334 ? 14.331 0.389 57.387 1.00 46.81 324 GLU X O 1
ATOM 2313 N N . ARG A 1 335 ? 14.526 -0.024 59.593 1.00 46.10 325 ARG X N 1
ATOM 2314 C CA . ARG A 1 335 ? 15.899 0.463 59.711 1.00 45.38 325 ARG X CA 1
ATOM 2315 C C . ARG A 1 335 ? 16.850 -0.416 58.916 1.00 44.28 325 ARG X C 1
ATOM 2316 O O . ARG A 1 335 ? 16.822 -1.634 59.051 1.00 44.19 325 ARG X O 1
ATOM 2324 N N . ILE A 1 336 ? 17.710 0.215 58.121 1.00 43.25 326 ILE X N 1
ATOM 2325 C CA . ILE A 1 336 ? 18.642 -0.492 57.241 1.00 42.37 326 ILE X CA 1
ATOM 2326 C C . ILE A 1 336 ? 20.076 -0.425 57.788 1.00 41.94 326 ILE X C 1
ATOM 2327 O O . ILE A 1 336 ? 20.780 -1.439 57.802 1.00 41.97 326 ILE X O 1
ATOM 2332 N N . THR A 1 337 ? 20.512 0.761 58.220 1.00 41.00 327 THR X N 1
ATOM 2333 C CA . THR A 1 337 ? 21.879 0.944 58.737 1.00 40.48 327 THR X CA 1
ATOM 233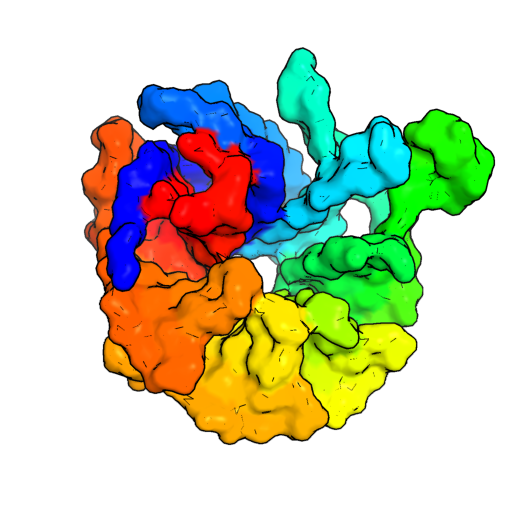4 C C . THR A 1 337 ? 21.987 2.144 59.684 1.00 39.59 327 THR X C 1
ATOM 2335 O O . THR A 1 337 ? 21.135 3.022 59.682 1.00 39.19 327 THR X O 1
ATOM 2339 N N . THR A 1 338 ? 23.034 2.151 60.506 1.00 38.91 328 THR X N 1
ATOM 2340 C CA . THR A 1 338 ? 23.295 3.234 61.450 1.00 38.20 328 THR X CA 1
ATOM 2341 C C . THR A 1 338 ? 24.765 3.661 61.389 1.00 37.65 328 THR X C 1
ATOM 2342 O O . THR A 1 338 ? 25.660 2.816 61.322 1.00 37.73 328 THR X O 1
ATOM 2346 N N . LEU A 1 339 ? 25.001 4.972 61.404 1.00 36.68 329 LEU X N 1
ATOM 2347 C CA . LEU A 1 339 ? 26.345 5.535 61.509 1.00 35.89 329 LEU X CA 1
ATOM 2348 C C . LEU A 1 339 ? 26.469 6.207 62.864 1.00 35.01 329 LEU X C 1
ATOM 2349 O O . LEU A 1 339 ? 25.709 7.121 63.176 1.00 34.72 329 LEU X O 1
ATOM 2354 N N . ASN A 1 340 ? 27.422 5.749 63.668 1.00 34.05 330 ASN X N 1
ATOM 2355 C CA . ASN A 1 340 ? 27.647 6.313 64.991 1.00 33.39 330 ASN X CA 1
ATOM 2356 C C . ASN A 1 340 ? 28.711 7.391 64.925 1.00 32.47 330 ASN X C 1
ATOM 2357 O O . ASN A 1 340 ? 29.839 7.140 64.505 1.00 32.34 330 ASN X O 1
ATOM 2362 N N . MET A 1 341 ? 28.342 8.595 65.339 1.00 31.45 331 MET X N 1
ATOM 2363 C CA . MET A 1 341 ? 29.253 9.721 65.300 1.00 30.62 331 MET X CA 1
ATOM 2364 C C . MET A 1 341 ? 30.117 9.757 66.546 1.00 30.45 331 MET X C 1
ATOM 2365 O O . MET A 1 341 ? 29.625 9.624 67.659 1.00 30.29 331 MET X O 1
ATOM 2370 N N . HIS A 1 342 ? 31.414 9.924 66.336 1.00 30.22 332 HIS X N 1
ATOM 2371 C CA . HIS A 1 342 ? 32.368 10.052 67.419 1.00 30.35 332 HIS X CA 1
ATOM 2372 C C . HIS A 1 342 ? 33.237 11.276 67.169 1.00 30.29 332 HIS X C 1
ATOM 2373 O O . HIS A 1 342 ? 33.565 11.575 66.025 1.00 29.87 332 HIS X O 1
ATOM 2380 N N . CYS A 1 343 ? 33.612 11.975 68.236 1.00 30.64 333 CYS X N 1
ATOM 2381 C CA . CYS A 1 343 ? 34.517 13.125 68.129 1.00 30.94 333 CYS X CA 1
ATOM 2382 C C . CYS A 1 343 ? 35.885 12.759 67.530 1.00 31.53 333 CYS X C 1
ATOM 2383 O O . CYS A 1 343 ? 36.499 13.575 66.838 1.00 31.22 333 CYS X O 1
ATOM 2386 N N . ASP A 1 344 ? 36.344 11.533 67.795 1.00 32.08 334 ASP X N 1
ATOM 2387 C CA . ASP A 1 344 ? 37.629 11.038 67.280 1.00 32.67 334 ASP X CA 1
ATOM 2388 C C . ASP A 1 344 ? 37.589 10.560 65.816 1.00 33.10 334 ASP X C 1
ATOM 2389 O O . ASP A 1 344 ? 38.584 10.058 65.294 1.00 33.22 334 ASP X O 1
ATOM 2394 N N . ASP A 1 345 ? 36.446 10.724 65.154 1.00 33.71 335 ASP X N 1
ATOM 2395 C CA . ASP A 1 345 ? 36.335 10.473 63.718 1.00 34.05 335 ASP X CA 1
ATOM 2396 C C . ASP A 1 345 ? 37.114 11.477 62.870 1.00 34.30 335 ASP X C 1
ATOM 2397 O O . ASP A 1 345 ? 37.359 11.222 61.689 1.00 34.14 335 ASP X O 1
ATOM 2402 N N . ILE A 1 346 ? 37.471 12.624 63.449 1.00 34.48 336 ILE X N 1
ATOM 2403 C CA . ILE A 1 346 ? 38.024 13.720 62.661 1.00 34.67 336 ILE X CA 1
ATOM 2404 C C . ILE A 1 346 ? 39.424 13.363 62.155 1.00 35.38 336 ILE X C 1
ATOM 2405 O O . ILE A 1 346 ? 40.315 13.025 62.936 1.00 35.43 336 ILE X O 1
ATOM 2410 N N . GLU A 1 347 ? 39.588 13.447 60.836 1.00 36.17 337 GLU X N 1
ATOM 2411 C CA . GLU A 1 347 ? 40.805 13.027 60.145 1.00 36.89 337 GLU X CA 1
ATOM 2412 C C . GLU A 1 347 ? 42.039 13.758 60.651 1.00 37.15 337 GLU X C 1
ATOM 2413 O O . GLU A 1 347 ? 43.085 13.143 60.868 1.00 37.24 337 GLU X O 1
ATOM 2419 N N . ILE A 1 348 ? 41.910 15.070 60.834 1.00 37.57 338 ILE X N 1
ATOM 2420 C CA . ILE A 1 348 ? 42.970 15.880 61.419 1.00 37.81 338 ILE X CA 1
ATOM 2421 C C . ILE A 1 348 ? 42.807 15.802 62.931 1.00 38.34 338 ILE X C 1
ATOM 2422 O O . ILE A 1 348 ? 41.862 16.360 63.497 1.00 38.04 338 ILE X O 1
ATOM 2427 N N . GLU A 1 349 ? 43.733 15.096 63.573 1.00 38.97 339 GLU X N 1
ATOM 2428 C CA . GLU A 1 349 ? 43.675 14.844 65.010 1.00 39.63 339 GLU X CA 1
ATOM 2429 C C . GLU A 1 349 ? 43.692 16.161 65.788 1.00 39.69 339 GLU X C 1
ATOM 2430 O O . GLU A 1 349 ? 43.114 16.258 66.873 1.00 39.68 339 GLU X O 1
ATOM 2436 N N . GLU A 1 350 ? 44.346 17.164 65.206 1.00 39.75 340 GLU X N 1
ATOM 2437 C CA . GLU A 1 350 ? 44.550 18.471 65.840 1.00 39.84 340 GLU X CA 1
ATOM 2438 C C . GLU A 1 350 ? 43.237 19.194 66.174 1.00 39.16 340 GLU X C 1
ATOM 2439 O O . GLU A 1 350 ? 43.176 19.944 67.149 1.00 39.30 340 GLU X O 1
ATOM 2445 N N . ASP A 1 351 ? 42.197 18.992 65.364 1.00 38.18 341 ASP X N 1
ATOM 2446 C CA . ASP A 1 351 ? 40.903 19.620 65.642 1.00 37.54 341 ASP X CA 1
ATOM 2447 C C . ASP A 1 351 ? 39.788 18.619 65.992 1.00 36.36 341 ASP X C 1
ATOM 2448 O O . ASP A 1 351 ? 38.616 18.824 65.676 1.00 36.05 341 ASP X O 1
ATOM 2453 N N . ILE A 1 352 ? 40.174 17.542 66.673 1.00 34.97 342 ILE X N 1
ATOM 2454 C CA . ILE A 1 352 ? 39.230 16.733 67.436 1.00 33.97 342 ILE X CA 1
ATOM 2455 C C . ILE A 1 352 ? 38.832 17.554 68.670 1.00 33.20 342 ILE X C 1
ATOM 2456 O O . ILE A 1 352 ? 39.695 18.065 69.386 1.00 32.99 342 ILE X O 1
ATOM 2461 N N . LEU A 1 353 ? 37.528 17.687 68.894 1.00 32.39 343 LEU X N 1
ATOM 2462 C CA . LEU A 1 353 ? 36.988 18.342 70.083 1.00 31.85 343 LEU X CA 1
ATOM 2463 C C . LEU A 1 353 ? 36.352 17.280 70.984 1.00 31.92 343 LEU X C 1
ATOM 2464 O O . LEU A 1 353 ? 35.170 16.956 70.851 1.00 31.94 343 LEU X O 1
ATOM 2469 N N . ALA A 1 354 ? 37.154 16.738 71.894 1.00 32.19 344 ALA X N 1
ATOM 2470 C CA . ALA A 1 354 ? 36.735 15.623 72.740 1.00 32.57 344 ALA X CA 1
ATOM 2471 C C . ALA A 1 354 ? 35.860 16.050 73.909 1.00 33.18 344 ALA X C 1
ATOM 2472 O O . ALA A 1 354 ? 35.145 15.230 74.470 1.00 33.04 344 ALA X O 1
ATOM 2474 N N . VAL A 1 355 ? 35.926 17.325 74.281 1.00 34.21 345 VAL X N 1
ATOM 2475 C CA . VAL A 1 355 ? 35.214 17.826 75.449 1.00 35.13 345 VAL X CA 1
ATOM 2476 C C . VAL A 1 355 ? 34.535 19.171 75.143 1.00 36.22 345 VAL X C 1
ATOM 2477 O O . VAL A 1 355 ? 35.063 19.980 74.386 1.00 36.17 345 VAL X O 1
ATOM 2481 N N . ASP A 1 356 ? 33.360 19.392 75.728 1.00 37.59 346 ASP X N 1
ATOM 2482 C CA . ASP A 1 356 ? 32.595 20.620 75.501 1.00 38.77 346 ASP X CA 1
ATOM 2483 C C . ASP A 1 356 ? 33.021 21.710 76.493 1.00 40.00 346 ASP X C 1
ATOM 2484 O O . ASP A 1 356 ? 34.076 21.601 77.121 1.00 40.10 346 ASP X O 1
ATOM 2489 N N . GLU A 1 357 ? 32.190 22.740 76.639 1.00 41.57 347 GLU X N 1
ATOM 2490 C CA . GLU A 1 357 ? 32.523 23.930 77.424 1.00 42.73 347 GLU X CA 1
ATOM 2491 C C . GLU A 1 357 ? 32.591 23.655 78.931 1.00 42.86 347 GLU X C 1
ATOM 2492 O O . GLU A 1 357 ? 33.313 24.335 79.658 1.00 43.10 347 GLU X O 1
ATOM 2498 N N . HIS A 1 358 ? 31.827 22.671 79.390 1.00 43.05 348 HIS X N 1
ATOM 2499 C CA . HIS A 1 358 ? 31.684 22.372 80.817 1.00 43.20 348 HIS X CA 1
ATOM 2500 C C . HIS A 1 358 ? 32.468 21.127 81.270 1.00 42.35 348 HIS X C 1
ATOM 2501 O O . HIS A 1 358 ? 32.294 20.653 82.397 1.00 42.38 348 HIS X O 1
ATOM 2508 N N . GLY A 1 359 ? 33.329 20.605 80.400 1.00 41.29 349 GLY X N 1
ATOM 2509 C CA . GLY A 1 359 ? 34.114 19.424 80.720 1.00 40.45 349 GLY X CA 1
ATOM 2510 C C . GLY A 1 359 ? 33.470 18.100 80.333 1.00 39.40 349 GLY X C 1
ATOM 2511 O O . GLY A 1 359 ? 34.106 17.054 80.449 1.00 39.45 349 GLY X O 1
ATOM 2512 N N . ASP A 1 360 ? 32.224 18.135 79.867 1.00 38.06 350 ASP X N 1
ATOM 2513 C CA . ASP A 1 360 ? 31.504 16.914 79.503 1.00 37.04 350 ASP X CA 1
ATOM 2514 C C . ASP A 1 360 ? 31.990 16.321 78.180 1.00 35.88 350 ASP X C 1
ATOM 2515 O O . ASP A 1 360 ? 32.295 17.041 77.233 1.00 35.57 350 ASP X O 1
ATOM 2520 N N . SER A 1 361 ? 32.031 14.993 78.127 1.00 34.50 351 SER X N 1
ATOM 2521 C CA . SER A 1 361 ? 32.540 14.257 76.970 1.00 33.47 351 SER X CA 1
ATOM 2522 C C . SER A 1 361 ? 31.684 14.450 75.711 1.00 32.38 351 SER X C 1
ATOM 2523 O O . SER A 1 361 ? 30.457 14.401 75.780 1.00 32.01 351 SER X O 1
ATOM 2526 N N . LEU A 1 362 ? 32.351 14.667 74.575 1.00 31.16 352 LEU X N 1
ATOM 2527 C CA . LEU A 1 362 ? 31.707 14.722 73.260 1.00 30.34 352 LEU X CA 1
ATOM 2528 C C . LEU A 1 362 ? 32.008 13.452 72.467 1.00 29.74 352 LEU X C 1
ATOM 2529 O O . LEU A 1 362 ? 32.042 13.469 71.238 1.00 29.45 352 LEU X O 1
ATOM 2534 N N . ALA A 1 363 ? 32.198 12.345 73.181 1.00 29.16 353 ALA X N 1
ATOM 2535 C CA . ALA A 1 363 ? 32.520 11.059 72.569 1.00 28.92 353 ALA X CA 1
ATOM 2536 C C . ALA A 1 363 ? 31.515 10.683 71.482 1.00 28.68 353 ALA X C 1
ATOM 2537 O O . ALA A 1 363 ? 31.886 10.112 70.463 1.00 28.91 353 ALA X O 1
ATOM 2539 N N . GLU A 1 364 ? 30.248 11.010 71.716 1.00 28.23 354 GLU X N 1
ATOM 2540 C CA . GLU A 1 364 ? 29.158 10.716 70.785 1.00 28.03 354 GLU X CA 1
ATOM 2541 C C . GLU A 1 364 ? 28.337 11.997 70.557 1.00 26.93 354 GLU X C 1
ATOM 2542 O O . GLU A 1 364 ? 27.262 12.161 71.138 1.00 26.39 354 GLU X O 1
ATOM 2548 N N . PRO A 1 365 ? 28.841 12.906 69.719 1.00 26.03 355 PRO X N 1
ATOM 2549 C CA . PRO A 1 365 ? 28.235 14.240 69.596 1.00 25.56 355 PRO X CA 1
ATOM 2550 C C . PRO A 1 365 ? 26.895 14.200 68.869 1.00 24.65 355 PRO X C 1
ATOM 2551 O O . PRO A 1 365 ? 26.790 13.580 67.816 1.00 24.04 355 PRO X O 1
ATOM 2555 N N . GLY A 1 366 ? 25.885 14.852 69.437 1.00 24.12 356 GLY X N 1
ATOM 2556 C CA . GLY A 1 366 ? 24.570 14.908 68.821 1.00 23.56 356 GLY X CA 1
ATOM 2557 C C . GLY A 1 366 ? 24.626 15.588 67.469 1.00 23.03 356 GLY X C 1
ATOM 2558 O O . GLY A 1 366 ? 25.495 16.410 67.221 1.00 22.63 356 GLY X O 1
ATOM 2559 N N . VAL A 1 367 ? 23.694 15.242 66.591 1.00 22.70 357 VAL X N 1
ATOM 2560 C CA . VAL A 1 367 ? 23.691 15.754 65.231 1.00 22.42 357 VAL X CA 1
ATOM 2561 C C . VAL A 1 367 ? 22.582 16.797 65.120 1.00 22.28 357 VAL X C 1
ATOM 2562 O O . VAL A 1 367 ? 21.403 16.484 65.295 1.00 22.29 357 VAL X O 1
ATOM 2566 N N . PHE A 1 368 ? 22.970 18.042 64.872 1.00 22.02 358 PHE X N 1
ATOM 2567 C CA . PHE A 1 368 ? 22.005 19.124 64.690 1.00 22.13 358 PHE X CA 1
ATOM 2568 C C . PHE A 1 368 ? 21.223 18.979 63.393 1.00 22.69 358 PHE X C 1
ATOM 2569 O O . PHE A 1 368 ? 20.011 19.183 63.374 1.00 22.92 358 PHE X O 1
ATOM 2577 N N . ASP A 1 369 ? 21.916 18.639 62.310 1.00 23.56 359 ASP X N 1
ATOM 2578 C CA . ASP A 1 369 ? 21.307 18.645 60.982 1.00 24.51 359 ASP X CA 1
ATOM 2579 C C . ASP A 1 369 ? 21.948 17.624 60.044 1.00 25.44 359 ASP X C 1
ATOM 2580 O O . ASP A 1 369 ? 23.101 17.245 60.219 1.00 25.36 359 ASP X O 1
ATOM 2585 N N . VAL A 1 370 ? 21.172 17.177 59.059 1.00 26.47 360 VAL X N 1
ATOM 2586 C CA . VAL A 1 370 ? 21.654 16.270 58.026 1.00 27.21 360 VAL X CA 1
ATOM 2587 C C . VAL A 1 370 ? 20.984 16.588 56.689 1.00 28.28 360 VAL X C 1
ATOM 2588 O O . VAL A 1 370 ? 19.826 17.011 56.651 1.00 28.01 360 VAL X O 1
ATOM 2592 N N . LYS A 1 371 ? 21.716 16.379 55.598 1.00 29.50 361 LYS X N 1
ATOM 2593 C CA . LYS A 1 371 ? 21.186 16.605 54.262 1.00 30.97 361 LYS X CA 1
ATOM 2594 C C . LYS A 1 371 ? 21.779 15.636 53.240 1.00 31.56 361 LYS X C 1
ATOM 2595 O O . LYS A 1 371 ? 22.996 15.512 53.121 1.00 31.30 361 LYS X O 1
ATOM 2601 N N . PHE A 1 372 ? 20.902 14.962 52.501 1.00 32.51 362 PHE X N 1
ATOM 2602 C CA . PHE A 1 372 ? 21.308 14.190 51.336 1.00 33.29 362 PHE X CA 1
ATOM 2603 C C . PHE A 1 372 ? 21.688 15.164 50.221 1.00 34.13 362 PHE X C 1
ATOM 2604 O O . PHE A 1 372 ? 21.012 16.173 50.011 1.00 33.82 362 PHE X O 1
ATOM 2612 N N . LEU A 1 373 ? 22.784 14.849 49.534 1.00 35.30 363 LEU X N 1
ATOM 2613 C CA . LEU A 1 373 ? 23.234 15.555 48.342 1.00 36.13 363 LEU X CA 1
ATOM 2614 C C . LEU A 1 373 ? 22.949 14.665 47.124 1.00 37.53 363 LEU X C 1
ATOM 2615 O O . LEU A 1 373 ? 23.049 13.435 47.207 1.00 37.58 363 LEU X O 1
ATOM 2620 N N . LYS A 1 374 ? 22.604 15.278 45.995 1.00 39.07 364 LYS X N 1
ATOM 2621 C CA . LYS A 1 374 ? 22.307 14.523 44.774 1.00 40.45 364 LYS X CA 1
ATOM 2622 C C . LYS A 1 374 ? 23.528 13.768 44.247 1.00 41.14 364 LYS X C 1
ATOM 2623 O O . LYS A 1 374 ? 24.667 14.121 44.546 1.00 41.13 364 LYS X O 1
ATOM 2629 N N . LYS A 1 375 ? 23.259 12.719 43.471 1.00 42.10 365 LYS X N 1
ATOM 2630 C CA . LYS A 1 375 ? 24.278 11.931 42.762 1.00 42.69 365 LYS X CA 1
ATOM 2631 C C . LYS A 1 375 ? 25.626 12.636 42.536 1.00 42.62 365 LYS X C 1
ATOM 2632 O O . LYS A 1 375 ? 26.604 12.322 43.208 1.00 42.93 365 LYS X O 1
ATOM 2638 N N . GLY A 1 376 ? 25.677 13.587 41.607 1.00 42.47 366 GLY X N 1
ATOM 2639 C CA . GLY A 1 376 ? 26.952 14.102 41.120 1.00 42.41 366 GLY X CA 1
ATOM 2640 C C . GLY A 1 376 ? 27.528 15.338 41.802 1.00 42.43 366 GLY X C 1
ATOM 2641 O O . GLY A 1 376 ? 28.471 15.940 41.279 1.00 42.42 366 GLY X O 1
ATOM 2642 N N . TRP A 1 377 ? 26.987 15.717 42.960 1.00 42.21 367 TRP X N 1
ATOM 2643 C CA . TRP A 1 377 ? 27.392 16.965 43.626 1.00 41.93 367 TRP X CA 1
ATOM 2644 C C . TRP A 1 377 ? 28.810 16.879 44.202 1.00 42.47 367 TRP X C 1
ATOM 2645 O O . TRP A 1 377 ? 29.648 17.747 43.949 1.00 42.47 367 TRP X O 1
ATOM 2656 N N . ARG A 1 378 ? 29.066 15.821 44.963 1.00 43.17 368 ARG X N 1
ATOM 2657 C CA . ARG A 1 378 ? 30.392 15.546 45.511 1.00 43.74 368 ARG X CA 1
ATOM 2658 C C . ARG A 1 378 ? 31.291 14.815 44.515 1.00 44.48 368 ARG X C 1
ATOM 2659 O O . ARG A 1 378 ? 30.823 14.260 43.521 1.00 44.55 368 ARG X O 1
ATOM 2667 N N . SER A 1 379 ? 32.585 14.804 44.820 1.00 45.41 369 SER X N 1
ATOM 2668 C CA . SER A 1 379 ? 33.588 14.118 44.007 1.00 46.06 369 SER X CA 1
ATOM 2669 C C . SER A 1 379 ? 33.638 12.626 44.301 1.00 46.15 369 SER X C 1
ATOM 2670 O O . SER A 1 379 ? 34.346 11.882 43.620 1.00 46.67 369 SER X O 1
ATOM 2673 N N . ASN A 1 386 ? 26.052 6.317 44.970 1.00 42.40 376 ASN X N 1
ATOM 2674 C CA . ASN A 1 386 ? 26.861 7.522 44.809 1.00 42.36 376 ASN X CA 1
ATOM 2675 C C . ASN A 1 386 ? 26.164 8.805 45.284 1.00 41.45 376 ASN X C 1
ATOM 2676 O O . ASN A 1 386 ? 26.727 9.895 45.187 1.00 41.39 376 ASN X O 1
ATOM 2681 N N . GLU A 1 387 ? 24.949 8.663 45.812 1.00 40.36 377 GLU X N 1
ATOM 2682 C CA . GLU A 1 387 ? 24.292 9.736 46.563 1.00 39.50 377 GLU X CA 1
ATOM 2683 C C . GLU A 1 387 ? 25.119 10.069 47.803 1.00 38.23 377 GLU X C 1
ATOM 2684 O O . GLU A 1 387 ? 25.521 9.168 48.544 1.00 38.05 377 GLU X O 1
ATOM 2690 N N . SER A 1 388 ? 25.369 11.356 48.020 1.00 36.75 378 SER X N 1
ATOM 2691 C CA . SER A 1 388 ? 26.187 11.817 49.144 1.00 35.51 378 SER X CA 1
ATOM 2692 C C . SER A 1 388 ? 25.313 12.242 50.324 1.00 34.37 378 SER X C 1
ATOM 2693 O O . SER A 1 388 ? 24.080 12.220 50.251 1.00 34.20 378 SER X O 1
ATOM 2696 N N . LEU A 1 389 ? 25.973 12.625 51.411 1.00 32.77 379 LEU X N 1
ATOM 2697 C CA . LEU A 1 389 ? 25.309 13.013 52.646 1.00 31.56 379 LEU X CA 1
ATOM 2698 C C . LEU A 1 389 ? 26.201 13.982 53.421 1.00 30.16 379 LEU X C 1
ATOM 2699 O O . LEU A 1 389 ? 27.418 13.935 53.290 1.00 29.80 379 LEU X O 1
ATOM 2704 N N . CYS A 1 390 ? 25.604 14.861 54.222 1.00 28.58 380 CYS X N 1
ATOM 2705 C CA . CYS A 1 390 ? 26.386 15.750 55.094 1.00 27.52 380 CYS X CA 1
ATOM 2706 C C . CYS A 1 390 ? 25.655 16.040 56.401 1.00 26.29 380 CYS X C 1
ATOM 2707 O O . CYS A 1 390 ? 24.452 16.260 56.417 1.00 25.92 380 CYS X O 1
ATOM 2710 N N . CYS A 1 391 ? 26.394 16.036 57.498 1.00 25.15 381 CYS X N 1
ATOM 2711 C CA . CYS A 1 391 ? 25.815 16.306 58.804 1.00 24.35 381 CYS X CA 1
ATOM 2712 C C . CYS A 1 391 ? 26.717 17.225 59.618 1.00 23.73 381 CYS X C 1
ATOM 2713 O O . CYS A 1 391 ? 27.924 17.302 59.385 1.00 23.80 381 CYS X O 1
ATOM 2716 N N . VAL A 1 392 ? 26.118 17.914 60.581 1.00 22.88 382 VAL X N 1
ATOM 2717 C CA . VAL A 1 392 ? 26.854 18.820 61.460 1.00 22.15 382 VAL X CA 1
ATOM 2718 C C . VAL A 1 392 ? 26.509 18.461 62.896 1.00 21.71 382 VAL X C 1
ATOM 2719 O O . VAL A 1 392 ? 25.355 18.201 63.205 1.00 20.96 382 VAL X O 1
ATOM 2723 N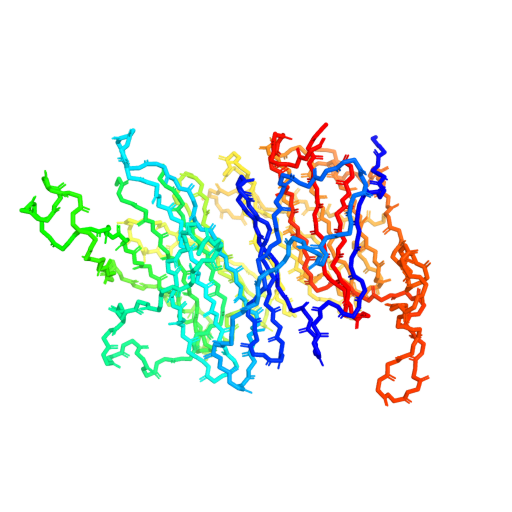 N . CYS A 1 393 ? 27.518 18.409 63.759 1.00 21.75 383 CYS X N 1
ATOM 2724 C CA . CYS A 1 393 ? 27.349 17.844 65.090 1.00 22.04 383 CYS X CA 1
ATOM 2725 C C . CYS A 1 393 ? 27.865 18.738 66.213 1.00 21.92 383 CYS X C 1
ATOM 2726 O O . CYS A 1 393 ? 28.620 19.676 65.987 1.00 21.89 383 CYS X O 1
ATOM 2729 N N . LEU A 1 394 ? 27.454 18.389 67.428 1.00 21.92 384 LEU X N 1
ATOM 2730 C CA . LEU A 1 394 ? 27.711 19.148 68.646 1.00 21.89 384 LEU X CA 1
ATOM 2731 C C . LEU A 1 394 ? 29.190 19.389 68.945 1.00 21.87 384 LEU X C 1
ATOM 2732 O O . LEU A 1 394 ? 29.522 20.314 69.663 1.00 21.60 384 LEU X O 1
ATOM 2737 N N . ASP A 1 395 ? 30.066 18.549 68.402 1.00 22.14 385 ASP X N 1
ATOM 2738 C CA . ASP A 1 395 ? 31.513 18.736 68.530 1.00 22.55 385 ASP X CA 1
ATOM 2739 C C . ASP A 1 395 ? 32.071 19.788 67.552 1.00 22.73 385 ASP X C 1
ATOM 2740 O O . ASP A 1 395 ? 33.275 19.827 67.296 1.00 22.56 385 ASP X O 1
ATOM 2745 N N . ARG A 1 396 ? 31.185 20.643 67.030 1.00 22.99 386 ARG X N 1
ATOM 2746 C CA . ARG A 1 396 ? 31.536 21.679 66.065 1.00 23.07 386 ARG X CA 1
ATOM 2747 C C . ARG A 1 396 ? 32.257 21.109 64.857 1.00 22.92 386 ARG X C 1
ATOM 2748 O O . ARG A 1 396 ? 33.274 21.639 64.422 1.00 22.65 386 ARG X O 1
ATOM 2756 N N . SER A 1 397 ? 31.722 20.021 64.315 1.00 22.96 387 SER X N 1
ATOM 2757 C CA . SER A 1 397 ? 32.280 19.424 63.115 1.00 23.11 387 SER X CA 1
ATOM 2758 C C . SER A 1 397 ? 31.235 19.328 62.013 1.00 23.62 387 SER X C 1
ATOM 2759 O O . SER A 1 397 ? 30.031 19.295 62.281 1.00 23.24 387 SER X O 1
ATOM 2762 N N . ILE A 1 398 ? 31.717 19.293 60.775 1.00 24.07 388 ILE X N 1
ATOM 2763 C CA . ILE A 1 398 ? 30.882 19.022 59.602 1.00 24.59 388 ILE X CA 1
ATOM 2764 C C . ILE A 1 398 ? 31.473 17.809 58.874 1.00 25.26 388 ILE X C 1
ATOM 2765 O O . ILE A 1 398 ? 32.688 17.716 58.713 1.00 25.35 388 ILE X O 1
ATOM 2770 N N . ARG A 1 399 ? 30.613 16.876 58.457 1.00 26.25 389 ARG X N 1
ATOM 2771 C CA . ARG A 1 399 ? 31.041 15.563 57.959 1.00 26.73 389 ARG X CA 1
ATOM 2772 C C . ARG A 1 399 ? 30.300 15.130 56.695 1.00 27.69 389 ARG X C 1
ATOM 2773 O O . ARG A 1 399 ? 29.080 15.123 56.667 1.00 27.30 389 ARG X O 1
ATOM 2781 N N . TRP A 1 400 ? 31.047 14.748 55.663 1.00 28.95 390 TRP X N 1
ATOM 2782 C CA . TRP A 1 400 ? 30.469 14.223 54.426 1.00 30.11 390 TRP X CA 1
ATOM 2783 C C . TRP A 1 400 ? 30.636 12.694 54.344 1.00 31.56 390 TRP X C 1
ATOM 2784 O O . TRP A 1 400 ? 31.635 12.153 54.815 1.00 31.20 390 TRP X O 1
ATOM 2795 N N . PHE A 1 401 ? 29.648 12.015 53.752 1.00 33.45 391 PHE X N 1
ATOM 2796 C CA . PHE A 1 401 ? 29.609 10.551 53.701 1.00 34.89 391 PHE X CA 1
ATOM 2797 C C . PHE A 1 401 ? 29.181 10.006 52.338 1.00 36.45 391 PHE X C 1
ATOM 2798 O O . PHE A 1 401 ? 28.425 10.647 51.610 1.00 36.69 391 PHE X O 1
ATOM 2806 N N . ARG A 1 402 ? 29.651 8.792 52.048 1.00 38.22 392 ARG X N 1
ATOM 2807 C CA . ARG A 1 402 ? 29.367 8.037 50.825 1.00 39.70 392 ARG X CA 1
ATOM 2808 C C . ARG A 1 402 ? 29.763 8.782 49.559 1.00 39.85 392 ARG X C 1
ATOM 2809 O O . ARG A 1 402 ? 30.629 8.302 48.819 1.00 40.44 392 ARG X O 1
#

Radius of gyration: 19.43 Å; Cα contacts (8 Å, |Δi|>4): 1072; chains: 1; bounding box: 51×49×52 Å

Solvent-accessible surface area: 15877 Å² total; per-residue (Å²): 138,103,18,95,70,54,4,10,4,1,78,3,1,122,30,43,0,56,6,6,2,5,6,84,37,6,0,0,0,0,0,25,28,0,75,0,38,1,2,10,0,172,10,111,148,111,54,46,10,68,96,68,30,48,59,58,98,15,48,172,37,0,0,8,40,7,7,12,4,47,24,120,49,210,130,63,20,78,0,2,2,0,0,0,0,0,95,59,3,57,9,14,5,5,38,6,43,129,206,77,18,87,24,74,124,10,124,24,20,89,88,89,10,124,176,58,43,3,53,2,11,48,8,17,56,98,193,34,14,42,0,1,0,0,4,55,156,0,21,1,6,0,3,45,1,48,12,23,58,80,126,76,31,36,151,104,76,72,41,29,25,52,22,89,77,63,18,55,6,124,19,58,27,135,107,58,76,50,0,17,8,9,9,18,15,147,208,11,19,0,0,1,0,2,52,51,10,2,0,7,1,0,51,30,100,65,26,169,75,85,34,72,28,167,107,19,4,74,7,1,56,13,3,53,103,5,74,17,0,0,1,0,42,11,43,136,68,76,0,27,1,12,1,21,45,14,127,166,10,114,127,86,2,46,2,54,144,110,0,0,58,24,72,0,32,9,1,10,22,5,77,45,0,96,5,0,0,0,0,0,81,24,1,50,0,36,0,0,46,6,138,85,90,112,105,55,30,28,31,76,4,62,9,98,57,6,92,62,134,141,17,47,33,50,71,48,163,144,54,86,84,7,48,117,2,2,0,26,21,5,47,14,1,111,136,59,44,31,109,125,36,6,0,0,0,0,0,51,2,54,0,0,3,1,13,108

B-factor: mean 34.95, std 8.86, range [16.76, 87.56]

Foldseek 3Di:
DDKFFDAKDFLQDVAAFQEWEDDLQWIWIWWQCQKIKTFGQADDRHDHRVVRMDIDGHDNQTWRYKYWDWDDDPVHDTWIKMWIAGQQQDIWIWTWDPVHTDTHTDDEDDPVNRPFRWAEKDWQDDVATKIWTAGFQFKIWIWGKDQAPDVVCVVVVNGDIYIGTPDIAGAPDDRGGGFQEWDAANVAKIWTWGQQAKIWIAGHPVNYTPDIDGNGWQYWDQQNVNQKIWTWHDDPQAIWIWMFGPDNGHTPGTAPCSPGNGGQRYKEAANVSQKIWTFFQQLKTWIAGPVVSYTDDIDFDALCVHPPNVNRQQADPVRDGCGGWGWSYKYWYDCNSHVRTKMWTGTNSRMITIMD

Nearest PDB structures (foldseek):
  1s4u-assembly1_X  TM=1.003E+00  e=1.229E-75  Saccharomyces cerevisiae
  1sq9-assembly1_A  TM=9.902E-01  e=1.589E-64  Saccharomyces cerevisiae
  8q9t-assembly1_C  TM=9.536E-01  e=1.065E-60  Saccharomyces cerevisiae
  8qcb-assembly1_D  TM=9.108E-01  e=4.767E-56  Saccharomyces cerevisiae
  8qca-assembly1_D  TM=9.053E-01  e=6.224E-53  Saccharomyces cerevisiae